Protein AF-A0A1Y4WFD2-F1 (afdb_monomer_lite)

Sequence (317 aa):
MSTIPEIQGGLRKATEELTARILELTRELSEIQVQQQEAAGGAPDFARLSREGGRRPIQNHPIAVLRQADQISYLAALCALAQAAPEASEAWLLLQRVASGLHLPSLEQPLAAALRMGEEEMDALAAMLAREGRTSDFLLDAMLVRLCCGETCSRTVALLEKLVLLINPSDQEARFLARLTAILAQQEGGGLLELWKEQGLKTCPGICYLQKTSGVLYTDNPQAAQAHGFRRVILHDCTLKPDENDELVLDQCILLDCKIECARYCKIRFLSSALQGCVLEFQKPADSVYSYGLDDFCTFEDTPRKGLKYKEIKRKG

Foldseek 3Di:
DDDPVRVVVVVVVVVVVVVVVVVVVLVVVVVVVVVVCVVVVFDDPFVVLLVLLLVQALAPQVCLPPDPVLVLLLLLLLLLLLVLQRVLNQLSSLSSSPCVNSVHRTCSSSPSVNVVDDPVSLLVNLVVCVVSVNLLLSLLSLLLSLVSSDDPRVSSVVSSVVSCVSNVDDPVSVVLSNQLSVCLVVLQLLSLLVSCVVVVVPDDHPPSSRDPVSLAAEDCDPVVCVVSVLANYEHEPHEAEADVPDEAEHHSYEYYLYEYEYADAYAYEYHVYYAANYEYEYEDDPPDPDDDDPVRHYDYHNYDPPHYHYDYDYDPD

Radius of gyration: 25.86 Å; chains: 1; bounding box: 49×51×86 Å

pLDDT: mean 85.16, std 11.3, range [42.25, 97.69]

Secondary structure (DSSP, 8-state):
---HHHHHHHHHHHHHHHHHHHHHHHHHHHHHHHHHHHTTT----HHHHHHHHTTS--TT-GGGGS-HHHHHHHHHHHHHHHHTSTT-HHHHHHHHHHHHHTT-S-SHHHHHHHTT--HHHHHHHHHHHHHHT-HHHHHHHHHHHHHHT-TT-HHHHHHHHHHHHHH---HHHHHHHHHHHHHHHHT-HHHHHHHHHHTTTS--TTGGG--GGGS-EEES-HHHHHHTTTBSEEEES-EE-PPTT-EEEEES-EEES-EEEESS--EEEEES-EEESEEEEEEPPTT--S---GGGTEEEES---TTEEEEEEPPP-

Structure (mmCIF, N/CA/C/O backbone):
data_AF-A0A1Y4WFD2-F1
#
_entry.id   AF-A0A1Y4WFD2-F1
#
loop_
_atom_site.group_PDB
_atom_site.id
_atom_site.type_symbol
_atom_site.label_atom_id
_atom_site.label_alt_id
_atom_site.label_comp_id
_atom_site.label_asym_id
_atom_site.label_entity_id
_atom_site.label_seq_id
_atom_site.pdbx_PDB_ins_code
_atom_site.Cartn_x
_atom_site.Cartn_y
_atom_site.Cartn_z
_atom_site.occupancy
_atom_site.B_iso_or_equiv
_atom_site.auth_seq_id
_atom_site.auth_comp_id
_atom_site.auth_asym_id
_atom_site.auth_atom_id
_atom_site.pdbx_PDB_model_num
ATOM 1 N N . MET A 1 1 ? 33.065 35.509 39.114 1.00 49.81 1 MET A N 1
ATOM 2 C CA . MET A 1 1 ? 31.850 35.565 38.276 1.00 49.81 1 MET A CA 1
ATOM 3 C C . MET A 1 1 ? 32.164 34.816 36.998 1.00 49.81 1 MET A C 1
ATOM 5 O O . MET A 1 1 ? 33.118 35.208 36.341 1.00 49.81 1 MET A O 1
ATOM 9 N N . SER A 1 2 ? 31.455 33.726 36.705 1.00 60.34 2 SER A N 1
ATOM 10 C CA . SER A 1 2 ? 31.652 32.962 35.464 1.00 60.34 2 SER A CA 1
ATOM 11 C C . SER A 1 2 ? 31.223 33.792 34.254 1.00 60.34 2 SER A C 1
ATOM 13 O O . SER A 1 2 ? 30.226 34.516 34.329 1.00 60.34 2 SER A O 1
ATOM 15 N N . THR A 1 3 ? 31.975 33.723 33.159 1.00 79.12 3 THR A N 1
ATOM 16 C CA . THR A 1 3 ? 31.674 34.482 31.937 1.00 79.12 3 THR A CA 1
ATOM 17 C C . THR A 1 3 ? 30.548 33.811 31.136 1.00 79.12 3 THR A C 1
ATOM 19 O O . THR A 1 3 ? 30.341 32.603 31.217 1.00 79.12 3 THR A O 1
ATOM 22 N N . ILE A 1 4 ? 29.779 34.579 30.353 1.00 74.50 4 ILE A N 1
ATOM 23 C CA . ILE A 1 4 ? 28.671 34.046 29.528 1.00 74.50 4 ILE A CA 1
ATOM 24 C C . ILE A 1 4 ? 29.105 32.851 28.640 1.00 74.50 4 ILE A C 1
ATOM 26 O O . ILE A 1 4 ? 28.361 31.870 28.583 1.00 74.50 4 ILE A O 1
ATOM 30 N N . PRO A 1 5 ? 30.299 32.853 28.008 1.00 78.06 5 PRO A N 1
ATOM 31 C CA . PRO A 1 5 ? 30.796 31.699 27.254 1.00 78.06 5 PRO A CA 1
ATOM 32 C C . PRO A 1 5 ? 31.067 30.456 28.118 1.00 78.06 5 PRO A C 1
ATOM 34 O O . PRO A 1 5 ? 30.813 29.340 27.672 1.00 78.06 5 PRO A O 1
ATOM 37 N N . GLU A 1 6 ? 31.534 30.626 29.359 1.00 75.19 6 GLU A N 1
ATOM 38 C CA . GLU A 1 6 ? 31.744 29.517 30.306 1.00 75.19 6 GLU A CA 1
ATOM 39 C C . GLU A 1 6 ? 30.415 28.882 30.725 1.00 75.19 6 GLU A C 1
ATOM 41 O O . GLU A 1 6 ? 30.313 27.659 30.810 1.00 75.19 6 GLU A O 1
ATOM 46 N N . ILE A 1 7 ? 29.377 29.701 30.921 1.00 77.12 7 ILE A N 1
ATOM 47 C CA . ILE A 1 7 ? 28.022 29.225 31.230 1.00 77.12 7 ILE A CA 1
ATOM 48 C C . ILE A 1 7 ? 27.448 28.449 30.036 1.00 77.12 7 ILE A C 1
ATOM 50 O O . ILE A 1 7 ? 26.898 27.367 30.219 1.00 77.12 7 ILE A O 1
ATOM 54 N N . GLN A 1 8 ? 27.614 28.950 28.807 1.00 73.19 8 GLN A N 1
ATOM 55 C CA . GLN A 1 8 ? 27.151 28.266 27.591 1.00 73.19 8 GLN A CA 1
ATOM 56 C C . GLN A 1 8 ? 27.894 26.949 27.330 1.00 73.19 8 GLN A C 1
ATOM 58 O O . GLN A 1 8 ? 27.271 25.960 26.941 1.00 73.19 8 GLN A O 1
ATOM 63 N N . GLY A 1 9 ? 29.211 26.917 27.558 1.00 82.06 9 GLY A N 1
ATOM 64 C CA . GLY A 1 9 ? 30.013 25.697 27.463 1.00 82.06 9 GLY A CA 1
ATOM 65 C C . GLY A 1 9 ? 29.616 24.662 28.517 1.00 82.06 9 GLY A C 1
ATOM 66 O O . GLY A 1 9 ? 29.441 23.489 28.189 1.00 82.06 9 GLY A O 1
ATOM 67 N N . GLY A 1 10 ? 29.392 25.108 29.757 1.00 80.00 10 GLY A N 1
ATOM 68 C CA . GLY A 1 10 ? 28.884 24.264 30.838 1.00 80.00 10 GLY A CA 1
ATOM 69 C C . GLY A 1 10 ? 27.499 23.693 30.533 1.00 80.00 10 GLY A C 1
ATOM 70 O O . GLY A 1 10 ? 27.272 22.505 30.746 1.00 80.00 10 GLY A O 1
ATOM 71 N N . LEU A 1 11 ? 26.604 24.504 29.958 1.00 77.00 11 LEU A N 1
ATOM 72 C CA . LEU A 1 11 ? 25.267 24.060 29.569 1.00 77.00 11 LEU A CA 1
ATOM 73 C C . LEU A 1 11 ? 25.326 22.979 28.484 1.00 77.00 11 LEU A C 1
ATOM 75 O O . LEU A 1 11 ? 24.683 21.948 28.635 1.00 77.00 11 LEU A O 1
ATOM 79 N N . ARG A 1 12 ? 26.133 23.180 27.427 1.00 79.81 12 ARG A N 1
ATOM 80 C CA . ARG A 1 12 ? 26.293 22.205 26.331 1.00 79.81 12 ARG A CA 1
ATOM 81 C C . ARG A 1 12 ? 26.786 20.860 26.839 1.00 79.81 12 ARG A C 1
ATOM 83 O O . ARG A 1 12 ? 26.170 19.841 26.537 1.00 79.81 12 ARG A O 1
ATOM 90 N N . LYS A 1 13 ? 27.828 20.884 27.668 1.00 83.56 13 LYS A N 1
ATOM 91 C CA . LYS A 1 13 ? 28.403 19.681 28.266 1.00 83.56 13 LYS A CA 1
ATOM 92 C C . LYS A 1 13 ? 27.395 18.952 29.161 1.00 83.56 13 LYS A C 1
ATOM 94 O O . LYS A 1 13 ? 27.260 17.740 29.057 1.00 83.56 13 LYS A O 1
ATOM 99 N N . ALA A 1 14 ? 26.616 19.693 29.952 1.00 78.81 14 ALA A N 1
ATOM 100 C CA . ALA A 1 14 ? 25.537 19.117 30.751 1.00 78.81 14 ALA A CA 1
ATOM 101 C C . ALA A 1 14 ? 24.436 18.484 29.879 1.00 78.81 14 ALA A C 1
ATOM 103 O O . ALA A 1 14 ? 23.952 17.405 30.205 1.00 78.81 14 ALA A O 1
ATOM 104 N N . THR A 1 15 ? 24.059 19.095 28.747 1.00 76.25 15 THR A N 1
ATOM 105 C CA . THR A 1 15 ? 23.125 18.469 27.789 1.00 76.25 15 THR A CA 1
ATOM 106 C C . THR A 1 15 ? 23.691 17.204 27.156 1.00 76.25 15 THR A C 1
ATOM 108 O O . THR A 1 15 ? 22.951 16.237 27.009 1.00 76.25 15 THR A O 1
ATOM 111 N N . GLU A 1 16 ? 24.971 17.176 26.786 1.00 80.75 16 GLU A N 1
ATOM 112 C CA . GLU A 1 16 ? 25.615 15.985 26.214 1.00 80.75 16 GLU A CA 1
ATOM 113 C C . GLU A 1 16 ? 25.671 14.840 27.233 1.00 80.75 16 GLU A C 1
ATOM 115 O O . GLU A 1 16 ? 25.299 13.712 26.910 1.00 80.75 16 GLU A O 1
ATOM 120 N N . GLU A 1 17 ? 26.035 15.140 28.482 1.00 83.94 17 GLU A N 1
ATOM 121 C CA . GLU A 1 17 ? 26.050 14.180 29.591 1.00 83.94 17 GLU A CA 1
ATOM 122 C C . GLU A 1 17 ? 24.641 13.661 29.912 1.00 83.94 17 GLU A C 1
ATOM 124 O O . GLU A 1 17 ? 24.449 12.455 30.062 1.00 83.94 17 GLU A O 1
ATOM 129 N N . LEU A 1 18 ? 23.631 14.538 29.940 1.00 77.19 18 LEU A N 1
ATOM 130 C CA . LEU A 1 18 ? 22.234 14.134 30.114 1.00 77.19 18 LEU A CA 1
ATOM 131 C C . LEU A 1 18 ? 21.734 13.289 28.942 1.00 77.19 18 LEU A C 1
ATOM 133 O O . LEU A 1 18 ? 21.037 12.307 29.165 1.00 77.19 18 LEU A O 1
ATOM 137 N N . THR A 1 19 ? 22.106 13.620 27.706 1.00 77.38 19 THR A N 1
ATOM 138 C CA . THR A 1 19 ? 21.699 12.852 26.517 1.00 77.38 19 THR A CA 1
ATOM 139 C C . THR A 1 19 ? 22.335 11.464 26.526 1.00 77.38 19 THR A C 1
ATOM 141 O O . THR A 1 19 ? 21.646 10.472 26.296 1.00 77.38 19 THR A O 1
ATOM 144 N N . ALA A 1 20 ? 23.624 11.373 26.863 1.00 80.69 20 ALA A N 1
ATOM 145 C CA . ALA A 1 20 ? 24.316 10.101 27.040 1.00 80.69 20 ALA A CA 1
ATOM 146 C C . ALA A 1 20 ? 23.681 9.275 28.167 1.00 80.69 20 ALA A C 1
ATOM 148 O O . ALA A 1 20 ? 23.426 8.086 27.987 1.00 80.69 20 ALA A O 1
ATOM 149 N N . ARG A 1 21 ? 23.339 9.915 29.293 1.00 79.31 21 ARG A N 1
ATOM 150 C CA . ARG A 1 21 ? 22.696 9.239 30.422 1.00 79.31 21 ARG A CA 1
ATOM 151 C C . ARG A 1 21 ? 21.270 8.797 30.112 1.00 79.31 21 ARG A C 1
ATOM 153 O O . ARG A 1 21 ? 20.869 7.728 30.549 1.00 79.31 21 ARG A O 1
ATOM 160 N N . ILE A 1 22 ? 20.514 9.571 29.337 1.00 75.69 22 ILE A N 1
ATOM 161 C CA . ILE A 1 22 ? 19.188 9.179 28.849 1.00 75.69 22 ILE A CA 1
ATOM 162 C C . ILE A 1 22 ? 19.309 7.974 27.920 1.00 75.69 22 ILE A C 1
ATOM 164 O O . ILE A 1 22 ? 18.534 7.039 28.072 1.00 75.69 22 ILE A O 1
ATOM 168 N N . LEU A 1 23 ? 20.274 7.951 26.996 1.00 72.88 23 LEU A N 1
ATOM 169 C CA . LEU A 1 23 ? 20.504 6.797 26.118 1.00 72.88 23 LEU A CA 1
ATOM 170 C C . LEU A 1 23 ? 20.892 5.548 26.915 1.00 72.88 23 LEU A C 1
ATOM 172 O O . LEU A 1 23 ? 20.374 4.469 26.649 1.00 72.88 23 LEU A O 1
ATOM 176 N N . GLU A 1 24 ? 21.753 5.703 27.918 1.00 81.19 24 GLU A N 1
ATOM 177 C CA . GLU A 1 24 ? 22.168 4.623 28.812 1.00 81.19 24 GLU A CA 1
ATOM 178 C C . GLU A 1 24 ? 20.997 4.100 29.654 1.00 81.19 24 GLU A C 1
ATOM 180 O O . GLU A 1 24 ? 20.737 2.905 29.644 1.00 81.19 24 GLU A O 1
ATOM 185 N N . LEU A 1 25 ? 20.216 4.982 30.284 1.00 69.38 25 LEU A N 1
ATOM 186 C CA . LEU A 1 25 ? 19.014 4.610 31.039 1.00 69.38 25 LEU A CA 1
ATOM 187 C C . LEU A 1 25 ? 17.920 4.030 30.142 1.00 69.38 25 LEU A C 1
ATOM 189 O O . LEU A 1 25 ? 17.176 3.158 30.571 1.00 69.38 25 LEU A O 1
ATOM 193 N N . THR A 1 26 ? 17.813 4.485 28.895 1.00 65.25 26 THR A N 1
ATOM 194 C CA . THR A 1 26 ? 16.892 3.904 27.908 1.00 65.25 26 THR A CA 1
ATOM 195 C C . THR A 1 26 ? 17.350 2.502 27.529 1.00 65.25 26 THR A C 1
ATOM 197 O O . THR A 1 26 ? 16.515 1.612 27.404 1.00 65.25 26 THR A O 1
ATOM 200 N N . ARG A 1 27 ? 18.663 2.277 27.399 1.00 72.88 27 ARG A N 1
ATOM 201 C CA . ARG A 1 27 ? 19.248 0.951 27.179 1.00 72.88 27 ARG A CA 1
ATOM 202 C C . ARG A 1 27 ? 19.011 0.044 28.382 1.00 72.88 27 ARG A C 1
ATOM 204 O O . ARG A 1 27 ? 18.543 -1.065 28.189 1.00 72.88 27 ARG A O 1
ATOM 211 N N . GLU A 1 28 ? 19.235 0.530 29.600 1.00 75.75 28 GLU A N 1
ATOM 212 C CA . GLU A 1 28 ? 18.968 -0.203 30.844 1.00 75.75 28 GLU A CA 1
ATOM 213 C C . GLU A 1 28 ? 17.472 -0.503 31.021 1.00 75.75 28 GLU A C 1
ATOM 215 O O . GLU A 1 28 ? 17.110 -1.616 31.377 1.00 75.75 28 GLU A O 1
ATOM 220 N N . LEU A 1 29 ? 16.577 0.444 30.723 1.00 64.44 29 LEU A N 1
ATOM 221 C CA . LEU A 1 29 ? 15.129 0.216 30.744 1.00 64.44 29 LEU A CA 1
ATOM 222 C C . LEU A 1 29 ? 14.692 -0.759 29.657 1.00 64.44 29 LEU A C 1
ATOM 224 O O . LEU A 1 29 ? 13.824 -1.582 29.919 1.00 64.44 29 LEU A O 1
ATOM 228 N N . SER A 1 30 ? 15.301 -0.698 28.472 1.00 61.66 30 SER A N 1
ATOM 229 C CA . SER A 1 30 ? 15.066 -1.674 27.406 1.00 61.66 30 SER A CA 1
ATOM 230 C C . SER A 1 30 ? 15.570 -3.051 27.828 1.00 61.66 30 SER A C 1
ATOM 232 O O . SER A 1 30 ? 14.867 -4.026 27.632 1.00 61.66 30 SER A O 1
ATOM 234 N N . GLU A 1 31 ? 16.731 -3.147 28.478 1.00 62.91 31 GLU A N 1
ATOM 235 C CA . GLU A 1 31 ? 17.265 -4.392 29.040 1.00 62.91 31 GLU A CA 1
ATOM 236 C C . GLU A 1 31 ? 16.379 -4.927 30.173 1.00 62.91 31 GLU A C 1
ATOM 238 O O . GLU A 1 31 ? 16.129 -6.124 30.225 1.00 62.91 31 GLU A O 1
ATOM 243 N N . ILE A 1 32 ? 15.838 -4.069 31.043 1.00 66.44 32 ILE A N 1
ATOM 244 C CA . ILE A 1 32 ? 14.905 -4.456 32.112 1.00 66.44 32 ILE A CA 1
ATOM 245 C C . ILE A 1 32 ? 13.548 -4.864 31.531 1.00 66.44 32 ILE A C 1
ATOM 247 O O . ILE A 1 32 ? 12.952 -5.824 32.010 1.00 66.44 32 ILE A O 1
ATOM 251 N N . GLN A 1 33 ? 13.053 -4.180 30.500 1.00 54.81 33 GLN A N 1
ATOM 252 C CA . GLN A 1 33 ? 11.833 -4.565 29.788 1.00 54.81 33 GLN A CA 1
ATOM 253 C C . GLN A 1 33 ? 12.027 -5.881 29.046 1.00 54.81 33 GLN A C 1
ATOM 255 O O . GLN A 1 33 ? 11.167 -6.745 29.155 1.00 54.81 33 GLN A O 1
ATOM 260 N N . VAL A 1 34 ? 13.175 -6.074 28.393 1.00 53.59 34 VAL A N 1
ATOM 261 C CA . VAL A 1 34 ? 13.580 -7.341 27.779 1.00 53.59 34 VAL A CA 1
ATOM 262 C C . VAL A 1 34 ? 13.683 -8.425 28.842 1.00 53.59 34 VAL A C 1
ATOM 264 O O . VAL A 1 34 ? 13.104 -9.473 28.641 1.00 53.59 34 VAL A O 1
ATOM 267 N N . GLN A 1 35 ? 14.282 -8.183 30.009 1.00 52.56 35 GLN A N 1
ATOM 268 C CA . GLN A 1 35 ? 14.355 -9.164 31.102 1.00 52.56 35 GLN A CA 1
ATOM 269 C C . GLN A 1 35 ? 12.981 -9.476 31.717 1.00 52.56 35 GLN A C 1
ATOM 271 O O . GLN A 1 35 ? 12.686 -10.629 32.033 1.00 52.56 35 GLN A O 1
ATOM 276 N N . GLN A 1 36 ? 12.106 -8.477 31.865 1.00 50.28 36 GLN A N 1
ATOM 277 C CA . GLN A 1 36 ? 10.724 -8.666 32.321 1.00 50.28 36 GLN A CA 1
ATOM 278 C C . GLN A 1 36 ? 9.871 -9.390 31.270 1.00 50.28 36 GLN A C 1
ATOM 280 O O . GLN A 1 36 ? 9.004 -10.189 31.622 1.00 50.28 36 GLN A O 1
ATOM 285 N N . GLN A 1 37 ? 10.136 -9.159 29.986 1.00 48.06 37 GLN A N 1
ATOM 286 C CA . GLN A 1 37 ? 9.506 -9.850 28.867 1.00 48.06 37 GLN A CA 1
ATOM 287 C C . GLN A 1 37 ? 10.111 -11.235 28.617 1.00 48.06 37 GLN A C 1
ATOM 289 O O . GLN A 1 37 ? 9.380 -12.110 28.191 1.00 48.06 37 GLN A O 1
ATOM 294 N N . GLU A 1 38 ? 11.386 -11.486 28.902 1.00 42.25 38 GLU A N 1
ATOM 295 C CA . GLU A 1 38 ? 12.043 -12.798 28.838 1.00 42.25 38 GLU A CA 1
ATOM 296 C C . GLU A 1 38 ? 11.555 -13.693 29.981 1.00 42.25 38 GLU A C 1
ATOM 298 O O . GLU A 1 38 ? 11.281 -14.871 29.764 1.00 42.25 38 GLU A O 1
ATOM 303 N N . ALA A 1 39 ? 11.316 -13.118 31.165 1.00 44.31 39 ALA A N 1
ATOM 304 C CA . ALA A 1 39 ? 10.615 -13.788 32.261 1.00 44.31 39 ALA A CA 1
ATOM 305 C C . ALA A 1 39 ? 9.137 -14.110 31.933 1.00 44.31 39 ALA A C 1
ATOM 307 O O . ALA A 1 39 ? 8.543 -14.969 32.586 1.00 44.31 39 ALA A O 1
ATOM 308 N N . ALA A 1 40 ? 8.556 -13.459 30.915 1.00 46.56 40 ALA A N 1
ATOM 309 C CA . ALA A 1 40 ? 7.179 -13.641 30.440 1.00 46.56 40 ALA A CA 1
ATOM 310 C C . ALA A 1 40 ? 7.067 -14.164 28.982 1.00 46.56 40 ALA A C 1
ATOM 312 O O . ALA A 1 40 ? 5.963 -14.235 28.445 1.00 46.56 40 ALA A O 1
ATOM 313 N N . GLY A 1 41 ? 8.181 -14.544 28.342 1.00 44.00 41 GLY A N 1
ATOM 314 C CA . GLY A 1 41 ? 8.247 -15.095 26.980 1.00 44.00 41 GLY A CA 1
ATOM 315 C C . GLY A 1 41 ? 7.864 -14.185 25.792 1.00 44.00 41 GLY A C 1
ATOM 316 O O . GLY A 1 41 ? 7.371 -14.723 24.804 1.00 44.00 41 GLY A O 1
ATOM 317 N N . GLY A 1 42 ? 8.055 -12.856 25.827 1.00 54.47 42 GLY A N 1
ATOM 318 C CA . GLY A 1 42 ? 7.423 -11.947 24.845 1.00 54.47 42 GLY A CA 1
ATOM 319 C C . GLY A 1 42 ? 8.150 -10.653 24.438 1.00 54.47 42 GLY A C 1
ATOM 320 O O . GLY A 1 42 ? 7.470 -9.663 24.168 1.00 54.47 42 GLY A O 1
ATOM 321 N N . ALA A 1 43 ? 9.487 -10.595 24.396 1.00 59.25 43 ALA A N 1
ATOM 322 C CA . ALA A 1 43 ? 10.190 -9.472 23.753 1.00 59.25 43 ALA A CA 1
ATOM 323 C C . ALA A 1 43 ? 10.497 -9.811 22.284 1.00 59.25 43 ALA A C 1
ATOM 325 O O . ALA A 1 43 ? 10.981 -10.914 22.012 1.00 59.25 43 ALA A O 1
ATOM 326 N N . PRO A 1 44 ? 10.253 -8.897 21.328 1.00 65.81 44 PRO A N 1
ATOM 327 C CA . PRO A 1 44 ? 10.686 -9.099 19.952 1.00 65.81 44 PRO A CA 1
ATOM 328 C C . PRO A 1 44 ? 12.222 -9.133 19.871 1.00 65.81 44 PRO A C 1
ATOM 330 O O . PRO A 1 44 ? 12.901 -8.182 20.249 1.00 65.81 44 PRO A O 1
ATOM 333 N N . ASP A 1 45 ? 12.781 -10.224 19.342 1.00 82.44 45 ASP A N 1
ATOM 334 C CA . ASP A 1 45 ? 14.214 -10.325 19.033 1.00 82.44 45 ASP A CA 1
ATOM 335 C C . ASP A 1 45 ? 14.544 -9.405 17.845 1.00 82.44 45 ASP A C 1
ATOM 337 O O . ASP A 1 45 ? 14.391 -9.780 16.677 1.00 82.44 45 ASP A O 1
ATOM 341 N N . PHE A 1 46 ? 14.988 -8.180 18.138 1.00 81.19 46 PHE A N 1
ATOM 342 C CA . PHE A 1 46 ? 15.309 -7.178 17.120 1.00 81.19 46 PHE A CA 1
ATOM 343 C C . PHE A 1 46 ? 16.441 -7.606 16.191 1.00 81.19 46 PHE A C 1
ATOM 345 O O . PHE A 1 46 ? 16.408 -7.278 15.008 1.00 81.19 46 PHE A O 1
ATOM 352 N N . ALA A 1 47 ? 17.415 -8.382 16.669 1.00 83.19 47 ALA A N 1
ATOM 353 C CA . ALA A 1 47 ? 18.499 -8.859 15.818 1.00 83.19 47 ALA A CA 1
ATOM 354 C C . ALA A 1 47 ? 17.975 -9.853 14.770 1.00 83.19 47 ALA A C 1
ATOM 356 O O . ALA A 1 47 ? 18.362 -9.801 13.593 1.00 83.19 47 ALA A O 1
ATOM 357 N N . ARG A 1 48 ? 17.065 -10.745 15.176 1.00 88.12 48 ARG A N 1
ATOM 358 C CA . ARG A 1 48 ? 16.357 -11.640 14.258 1.00 88.12 48 ARG A CA 1
ATOM 359 C C . ARG A 1 48 ? 15.443 -10.862 13.317 1.00 88.12 48 ARG A C 1
ATOM 361 O O . ARG A 1 48 ? 15.513 -11.092 12.109 1.00 88.12 48 ARG A O 1
ATOM 368 N N . LEU A 1 49 ? 14.645 -9.928 13.832 1.00 88.19 49 LEU A N 1
ATOM 369 C CA . LEU A 1 49 ? 13.747 -9.105 13.024 1.00 88.19 49 LEU A CA 1
ATOM 370 C C . LEU A 1 49 ? 14.521 -8.308 11.977 1.00 88.19 49 LEU A C 1
ATOM 372 O O . LEU A 1 49 ? 14.190 -8.404 10.800 1.00 88.19 49 LEU A O 1
ATOM 376 N N . SER A 1 50 ? 15.575 -7.575 12.346 1.00 86.94 50 SER A N 1
ATOM 377 C CA . SER A 1 50 ? 16.392 -6.810 11.393 1.00 86.94 50 SER A CA 1
ATOM 378 C C . SER A 1 50 ? 16.967 -7.710 10.297 1.00 86.94 50 SER A C 1
ATOM 380 O O . SER A 1 50 ? 16.983 -7.332 9.125 1.00 86.94 50 SER A O 1
ATOM 382 N N . ARG A 1 51 ? 17.376 -8.940 10.634 1.00 89.19 51 ARG A N 1
ATOM 383 C CA . ARG A 1 51 ? 17.868 -9.917 9.651 1.00 89.19 51 ARG A CA 1
ATOM 384 C C . ARG A 1 51 ? 16.766 -10.419 8.717 1.00 89.19 51 ARG A C 1
ATOM 386 O O . ARG A 1 51 ? 17.005 -10.558 7.520 1.00 89.19 51 ARG A O 1
ATOM 393 N N . GLU A 1 52 ? 15.592 -10.752 9.243 1.00 90.25 52 GLU A N 1
ATOM 394 C CA . GLU A 1 52 ? 14.480 -11.311 8.463 1.00 90.25 52 GLU A CA 1
ATOM 395 C C . GLU A 1 52 ? 13.746 -10.236 7.652 1.00 90.25 52 GLU A C 1
ATOM 397 O O . GLU A 1 52 ? 13.510 -10.416 6.455 1.00 90.25 52 GLU A O 1
ATOM 402 N N . GLY A 1 53 ? 13.437 -9.102 8.276 1.00 86.88 53 GLY A N 1
ATOM 403 C CA . GLY A 1 53 ? 12.811 -7.945 7.646 1.00 86.88 53 GLY A CA 1
ATOM 404 C C . GLY A 1 53 ? 13.726 -7.273 6.625 1.00 86.88 53 GLY A C 1
ATOM 405 O O . GLY A 1 53 ? 13.286 -6.971 5.516 1.00 86.88 53 GLY A O 1
ATOM 406 N N . GLY A 1 54 ? 15.026 -7.172 6.919 1.00 88.81 54 GLY A N 1
ATOM 407 C CA . GLY A 1 54 ? 16.022 -6.619 5.999 1.00 88.81 54 GLY A CA 1
ATOM 408 C C . GLY A 1 54 ? 16.238 -7.441 4.722 1.00 88.81 54 GLY A C 1
ATOM 409 O O . GLY A 1 54 ? 16.711 -6.905 3.724 1.00 88.81 54 GLY A O 1
ATOM 410 N N . ARG A 1 55 ? 15.856 -8.729 4.694 1.00 91.12 55 ARG A N 1
ATOM 411 C CA . ARG A 1 55 ? 15.910 -9.555 3.467 1.00 91.12 55 ARG A CA 1
ATOM 412 C C . ARG A 1 55 ? 14.825 -9.199 2.457 1.00 91.12 55 ARG A C 1
ATOM 414 O O . ARG A 1 55 ? 14.981 -9.500 1.275 1.00 91.12 55 ARG A O 1
ATOM 421 N N . ARG A 1 56 ? 13.700 -8.651 2.920 1.00 89.62 56 ARG A N 1
ATOM 422 C CA . ARG A 1 56 ? 12.531 -8.318 2.091 1.00 89.62 56 ARG A CA 1
ATOM 423 C C . ARG A 1 56 ? 11.946 -6.970 2.524 1.00 89.62 56 ARG A C 1
ATOM 425 O O . ARG A 1 56 ? 10.816 -6.939 3.009 1.00 89.62 56 ARG A O 1
ATOM 432 N N . PRO A 1 57 ? 12.716 -5.878 2.387 1.00 92.69 57 PRO A N 1
ATOM 433 C CA . PRO A 1 57 ? 12.247 -4.548 2.749 1.00 92.69 57 PRO A CA 1
ATOM 434 C C . PRO A 1 57 ? 11.059 -4.135 1.874 1.00 92.69 57 PRO A C 1
ATOM 436 O O . PRO A 1 57 ? 11.014 -4.462 0.685 1.00 92.69 57 PRO A O 1
ATOM 439 N N . ILE A 1 58 ? 10.122 -3.388 2.456 1.00 94.12 58 ILE A N 1
ATOM 440 C CA . ILE A 1 58 ? 9.005 -2.780 1.726 1.00 94.12 58 ILE A CA 1
ATOM 441 C C . ILE A 1 58 ? 9.498 -1.465 1.131 1.00 94.12 58 ILE A C 1
ATOM 443 O O . ILE A 1 58 ? 9.615 -0.450 1.810 1.00 94.12 58 ILE A O 1
ATOM 447 N N . GLN A 1 59 ? 9.854 -1.522 -0.147 1.00 91.19 59 GLN A N 1
ATOM 448 C CA . GLN A 1 59 ? 10.397 -0.388 -0.888 1.00 91.19 59 GLN A CA 1
ATOM 449 C C . GLN A 1 59 ? 9.294 0.605 -1.271 1.00 91.19 59 GLN A C 1
ATOM 451 O O . GLN A 1 59 ? 8.125 0.235 -1.383 1.00 91.19 59 GLN A O 1
ATOM 456 N N . ASN A 1 60 ? 9.685 1.856 -1.528 1.00 89.69 60 ASN A N 1
ATOM 457 C CA . ASN A 1 60 ? 8.796 2.916 -2.023 1.00 89.69 60 ASN A CA 1
ATOM 458 C C . ASN A 1 60 ? 7.577 3.173 -1.120 1.00 89.69 60 ASN A C 1
ATOM 460 O O . ASN A 1 60 ? 6.497 3.514 -1.600 1.00 89.69 60 ASN A O 1
ATOM 464 N N . HIS A 1 61 ? 7.739 2.992 0.192 1.00 93.88 61 HIS A N 1
ATOM 465 C CA . HIS A 1 61 ? 6.678 3.293 1.141 1.00 93.88 61 HIS A CA 1
ATOM 466 C C . HIS A 1 61 ? 6.307 4.790 1.069 1.00 93.88 61 HIS A C 1
ATOM 468 O O . HIS A 1 61 ? 7.221 5.621 1.058 1.00 93.88 61 HIS A O 1
ATOM 474 N N . PRO A 1 62 ? 5.012 5.172 1.079 1.00 91.38 62 PRO A N 1
ATOM 475 C CA . PRO A 1 62 ? 4.586 6.569 0.926 1.00 91.38 62 PRO A CA 1
ATOM 476 C C . PRO A 1 62 ? 5.230 7.554 1.910 1.00 91.38 62 PRO A C 1
ATOM 478 O O . PRO A 1 62 ? 5.422 8.724 1.586 1.00 91.38 62 PRO A O 1
ATOM 481 N N . ILE A 1 63 ? 5.609 7.081 3.098 1.00 94.69 63 ILE A N 1
ATOM 482 C CA . ILE A 1 63 ? 6.228 7.908 4.144 1.00 94.69 63 ILE A CA 1
ATOM 483 C C . ILE A 1 63 ? 7.737 8.126 3.969 1.00 94.69 63 ILE A C 1
ATOM 485 O O . ILE A 1 63 ? 8.324 8.899 4.722 1.00 94.69 63 ILE A O 1
ATOM 489 N N . ALA A 1 64 ? 8.378 7.493 2.980 1.00 94.38 64 ALA A N 1
ATOM 490 C CA . ALA A 1 64 ? 9.809 7.669 2.709 1.00 94.38 64 ALA A CA 1
ATOM 491 C C . ALA A 1 64 ? 10.178 9.125 2.376 1.00 94.38 64 ALA A C 1
ATOM 493 O O . ALA A 1 64 ? 11.314 9.539 2.582 1.00 94.38 64 ALA A O 1
ATOM 494 N N . VAL A 1 65 ? 9.207 9.914 1.902 1.00 92.44 65 VAL A N 1
ATOM 495 C CA . VAL A 1 65 ? 9.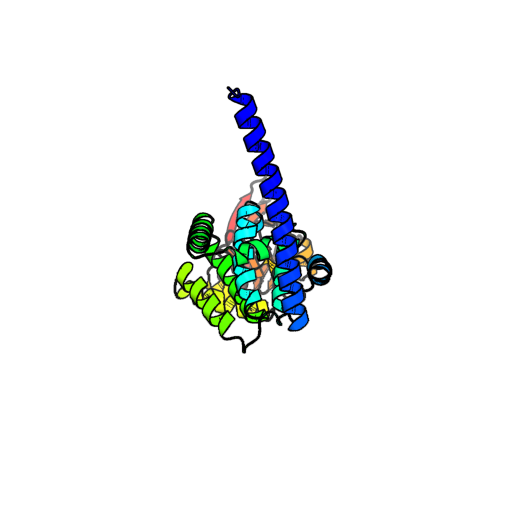375 11.347 1.611 1.00 92.44 65 VAL A CA 1
ATOM 496 C C . VAL A 1 65 ? 9.400 12.225 2.867 1.00 92.44 65 VAL A C 1
ATOM 498 O O . VAL A 1 65 ? 9.803 13.384 2.792 1.00 92.44 65 VAL A O 1
ATOM 501 N N . LEU A 1 66 ? 8.948 11.703 4.011 1.00 94.06 66 LEU A N 1
ATOM 502 C CA . LEU A 1 66 ? 8.907 12.443 5.269 1.00 94.06 66 LEU A CA 1
ATOM 503 C C . LEU A 1 66 ? 10.299 12.544 5.894 1.00 94.06 66 LEU A C 1
ATOM 505 O O . LEU A 1 66 ? 11.199 11.757 5.602 1.00 94.06 66 LEU A O 1
ATOM 509 N N . ARG A 1 67 ? 10.473 13.494 6.816 1.00 95.19 67 ARG A N 1
ATOM 510 C CA . ARG A 1 67 ? 11.708 13.592 7.604 1.00 95.19 67 ARG A CA 1
ATOM 511 C C . ARG A 1 67 ? 11.809 12.399 8.548 1.00 95.19 67 ARG A C 1
ATOM 513 O O . ARG A 1 67 ? 10.801 11.917 9.053 1.00 95.19 67 ARG A O 1
ATOM 520 N N . GLN A 1 68 ? 13.033 11.998 8.880 1.00 94.38 68 GLN A N 1
ATOM 521 C CA . GLN A 1 68 ? 13.280 10.849 9.755 1.00 94.38 68 GLN A CA 1
ATOM 522 C C . GLN A 1 68 ? 12.545 10.936 11.105 1.00 94.38 68 GLN A C 1
ATOM 524 O O . GLN A 1 68 ? 12.007 9.939 11.569 1.00 94.38 68 GLN A O 1
ATOM 529 N N . ALA A 1 69 ? 12.464 12.122 11.719 1.00 94.25 69 ALA A N 1
ATOM 530 C CA . ALA A 1 69 ? 11.711 12.308 12.962 1.00 94.25 69 ALA A CA 1
ATOM 531 C C . ALA A 1 69 ? 10.214 11.987 12.791 1.00 94.25 69 ALA A C 1
ATOM 533 O O . ALA A 1 69 ? 9.631 11.303 13.626 1.00 94.25 69 ALA A O 1
ATOM 534 N N . ASP A 1 70 ? 9.620 12.418 11.677 1.00 96.00 70 ASP A N 1
ATOM 535 C CA . ASP A 1 70 ? 8.210 12.178 11.361 1.00 96.00 70 ASP A CA 1
ATOM 536 C C . ASP A 1 70 ? 7.973 10.687 11.029 1.00 96.00 70 ASP A C 1
ATOM 538 O O . ASP A 1 70 ? 6.968 10.112 11.442 1.00 96.00 70 ASP A O 1
ATOM 542 N N . GLN A 1 71 ? 8.933 10.028 10.364 1.00 97.12 71 GLN A N 1
ATOM 543 C CA . GLN A 1 71 ? 8.917 8.575 10.125 1.00 97.12 71 GLN A CA 1
ATOM 544 C C . GLN A 1 71 ? 8.990 7.772 11.433 1.00 97.12 71 GLN A C 1
ATOM 546 O O . GLN A 1 71 ? 8.298 6.766 11.581 1.00 97.12 71 GLN A O 1
ATOM 551 N N . ILE A 1 72 ? 9.813 8.209 12.393 1.00 96.50 72 ILE A N 1
ATOM 552 C CA . ILE A 1 72 ? 9.909 7.574 13.713 1.00 96.50 72 ILE A CA 1
ATOM 553 C C . ILE A 1 72 ? 8.585 7.723 14.463 1.00 96.50 72 ILE A C 1
ATOM 555 O O . ILE A 1 72 ? 8.100 6.726 14.986 1.00 96.50 72 ILE A O 1
ATOM 559 N N . SER A 1 73 ? 7.969 8.911 14.472 1.00 95.94 73 SER A N 1
ATOM 560 C CA . SER A 1 73 ? 6.653 9.120 15.097 1.00 95.94 73 SER A CA 1
ATOM 561 C C . SER A 1 73 ? 5.557 8.272 14.446 1.00 95.94 73 SER A C 1
ATOM 563 O O . SER A 1 73 ? 4.732 7.687 15.142 1.00 95.94 73 SER A O 1
ATOM 565 N N . TYR A 1 74 ? 5.581 8.143 13.118 1.00 97.31 74 TYR A N 1
ATOM 566 C CA . TYR A 1 74 ? 4.674 7.264 12.380 1.00 97.31 74 TYR A CA 1
ATOM 567 C C . TYR A 1 74 ? 4.806 5.803 12.824 1.00 97.31 74 TYR A C 1
ATOM 569 O O . TYR A 1 74 ? 3.828 5.166 13.216 1.00 97.31 74 TYR A O 1
ATOM 577 N N . LEU A 1 75 ? 6.032 5.270 12.795 1.00 97.69 75 LEU A N 1
ATOM 578 C CA . LEU A 1 75 ? 6.298 3.889 13.191 1.00 97.69 75 LEU A CA 1
ATOM 579 C C . LEU A 1 75 ? 6.070 3.666 14.687 1.00 97.69 75 LEU A C 1
ATOM 581 O O . LEU A 1 75 ? 5.696 2.564 15.068 1.00 97.69 75 LEU A O 1
ATOM 585 N N . ALA A 1 76 ? 6.252 4.682 15.533 1.00 96.12 76 ALA A N 1
ATOM 586 C CA . ALA A 1 76 ? 6.006 4.593 16.968 1.00 96.12 76 ALA A CA 1
ATOM 587 C C . ALA A 1 76 ? 4.551 4.224 17.275 1.00 96.12 76 ALA A C 1
ATOM 589 O O . ALA A 1 76 ? 4.302 3.303 18.053 1.00 96.12 76 ALA A O 1
ATOM 590 N N . ALA A 1 77 ? 3.586 4.863 16.610 1.00 96.25 77 ALA A N 1
ATOM 591 C CA . ALA A 1 77 ? 2.178 4.527 16.802 1.00 96.25 77 ALA A CA 1
ATOM 592 C C . ALA A 1 77 ? 1.836 3.106 16.335 1.00 96.25 77 ALA A C 1
ATOM 594 O O . ALA A 1 77 ? 1.068 2.400 16.993 1.00 96.25 77 ALA A O 1
ATOM 595 N N . LEU A 1 78 ? 2.462 2.640 15.252 1.00 97.25 78 LEU A N 1
ATOM 596 C CA . LEU A 1 78 ? 2.293 1.263 14.792 1.00 97.25 78 LEU A CA 1
ATOM 597 C C . LEU A 1 78 ? 2.990 0.243 15.711 1.00 97.25 78 LEU A C 1
ATOM 599 O O . LEU A 1 78 ? 2.444 -0.830 15.966 1.00 97.25 78 LEU A O 1
ATOM 603 N N . CYS A 1 79 ? 4.154 0.582 16.269 1.00 94.69 79 CYS A N 1
ATOM 604 C CA . CYS A 1 79 ? 4.827 -0.215 17.294 1.00 94.69 79 CYS A CA 1
ATOM 605 C C . CYS A 1 79 ? 3.981 -0.311 18.568 1.00 94.69 79 CYS A C 1
ATOM 607 O O . CYS A 1 79 ? 3.888 -1.393 19.137 1.00 94.69 79 CYS A O 1
ATOM 609 N N . ALA A 1 80 ? 3.322 0.772 18.997 1.00 91.56 80 ALA A N 1
ATOM 610 C CA . ALA A 1 80 ? 2.398 0.740 20.134 1.00 91.56 80 ALA A CA 1
ATOM 611 C C . ALA A 1 80 ? 1.243 -0.249 19.897 1.00 91.56 80 ALA A C 1
ATOM 613 O O . ALA A 1 80 ? 0.856 -0.987 20.805 1.00 91.56 80 ALA A O 1
ATOM 614 N N . LEU A 1 81 ? 0.732 -0.310 18.662 1.00 92.62 81 LEU A N 1
ATOM 615 C CA . LEU A 1 81 ? -0.284 -1.281 18.265 1.00 92.62 81 LEU A CA 1
ATOM 616 C C . LEU A 1 81 ? 0.254 -2.721 18.308 1.00 92.62 81 LEU A C 1
ATOM 618 O O . LEU A 1 81 ? -0.379 -3.579 18.920 1.00 92.62 81 LEU A O 1
ATOM 622 N N . ALA A 1 82 ? 1.421 -2.992 17.717 1.00 92.00 82 ALA A N 1
ATOM 623 C CA . ALA A 1 82 ? 2.041 -4.322 17.747 1.00 92.00 82 ALA A CA 1
ATOM 624 C C . ALA A 1 82 ? 2.391 -4.777 19.178 1.00 92.00 82 ALA A C 1
ATOM 626 O O . ALA A 1 82 ? 2.182 -5.933 19.539 1.00 92.00 82 ALA A O 1
ATOM 627 N N . GLN A 1 83 ? 2.833 -3.856 20.036 1.00 89.31 83 GLN A N 1
ATOM 628 C CA . GLN A 1 83 ? 3.180 -4.122 21.434 1.00 89.31 83 GLN A CA 1
ATOM 629 C C . GLN A 1 83 ? 1.989 -4.572 22.289 1.00 89.31 83 GLN A C 1
ATOM 631 O O . GLN A 1 83 ? 2.181 -5.215 23.321 1.00 89.31 83 GLN A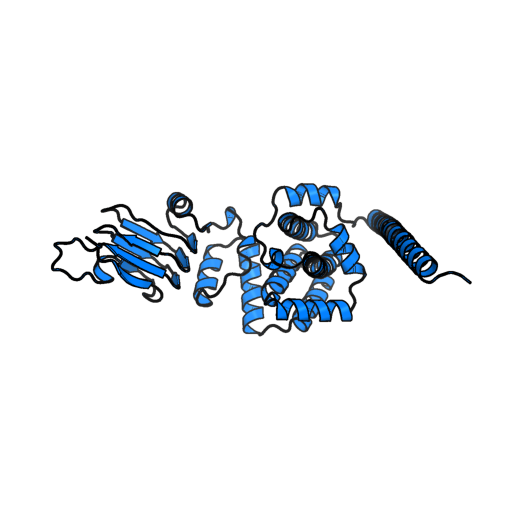 O 1
ATOM 636 N N . ALA A 1 84 ? 0.755 -4.282 21.870 1.00 87.06 84 ALA A N 1
ATOM 637 C CA . ALA A 1 84 ? -0.436 -4.793 22.542 1.00 87.06 84 ALA A CA 1
ATOM 638 C C . ALA A 1 84 ? -0.686 -6.298 22.305 1.00 87.06 84 ALA A C 1
ATOM 640 O O . ALA A 1 84 ? -1.510 -6.875 23.019 1.00 87.06 84 ALA A O 1
ATOM 641 N N . ALA A 1 85 ? 0.019 -6.915 21.350 1.00 85.19 85 ALA A N 1
ATOM 642 C CA . ALA A 1 85 ? 0.049 -8.354 21.070 1.00 85.19 85 ALA A CA 1
ATOM 643 C C . ALA A 1 85 ? 1.510 -8.815 20.847 1.00 85.19 85 ALA A C 1
ATOM 645 O O . ALA A 1 85 ? 1.904 -9.105 19.715 1.00 85.19 85 ALA A O 1
ATOM 646 N N . PRO A 1 86 ? 2.356 -8.831 21.893 1.00 75.56 86 PRO A N 1
ATOM 647 C CA . PRO A 1 86 ? 3.798 -9.058 21.754 1.00 75.56 86 PRO A CA 1
ATOM 648 C C . PRO A 1 86 ? 4.158 -10.414 21.126 1.00 75.56 86 PRO A C 1
ATOM 650 O O . PRO A 1 86 ? 5.176 -10.528 20.446 1.00 75.56 86 PRO A O 1
ATOM 653 N N . GLU A 1 87 ? 3.311 -11.426 21.302 1.00 78.44 87 GLU A N 1
ATOM 654 C CA . GLU A 1 87 ? 3.438 -12.754 20.702 1.00 78.44 87 GLU A CA 1
ATOM 655 C C . GLU A 1 87 ? 3.263 -12.773 19.170 1.00 78.44 87 GLU A C 1
ATOM 657 O O . GLU A 1 87 ? 3.614 -13.759 18.518 1.00 78.44 87 GLU A O 1
ATOM 662 N N . ALA A 1 88 ? 2.745 -11.697 18.571 1.00 83.50 88 ALA A N 1
ATOM 663 C CA . ALA A 1 88 ? 2.475 -11.611 17.142 1.00 83.50 88 ALA A CA 1
ATOM 664 C C . ALA A 1 88 ? 3.737 -11.305 16.320 1.00 83.50 88 ALA A C 1
ATOM 666 O O . ALA A 1 88 ? 3.966 -10.177 15.872 1.00 83.50 88 ALA A O 1
ATOM 667 N N . SER A 1 89 ? 4.553 -12.330 16.063 1.00 85.56 89 SER A N 1
ATOM 668 C CA . SER A 1 89 ? 5.804 -12.191 15.300 1.00 85.56 89 SER A CA 1
ATOM 669 C C . SER A 1 89 ? 5.619 -11.577 13.908 1.00 85.56 89 SER A C 1
ATOM 671 O O . SER A 1 89 ? 6.487 -10.840 13.442 1.00 85.56 89 SER A O 1
ATOM 673 N N . GLU A 1 90 ? 4.489 -11.843 13.247 1.00 90.75 90 GLU A N 1
ATOM 674 C CA . GLU A 1 90 ? 4.202 -11.320 11.905 1.00 90.75 90 GLU A CA 1
ATOM 675 C C . GLU A 1 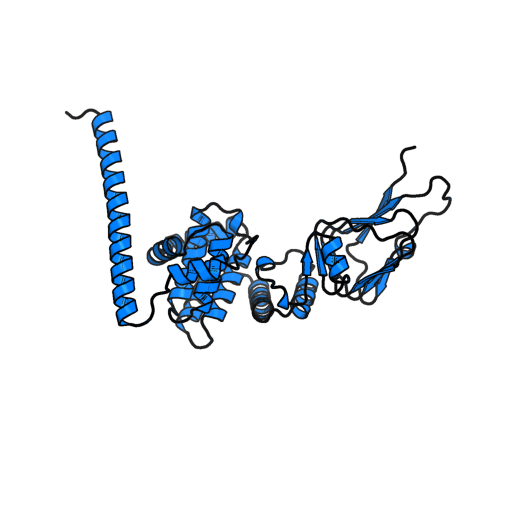90 ? 4.001 -9.801 11.893 1.00 90.75 90 GLU A C 1
ATOM 677 O O . GLU A 1 90 ? 4.428 -9.138 10.948 1.00 90.75 90 GLU A O 1
ATOM 682 N N . ALA A 1 91 ? 3.415 -9.228 12.951 1.00 93.50 91 ALA A N 1
ATOM 683 C CA . ALA A 1 91 ? 3.203 -7.784 13.049 1.00 93.50 91 ALA A CA 1
ATOM 684 C C . ALA A 1 91 ? 4.545 -7.050 13.155 1.00 93.50 91 ALA A C 1
ATOM 686 O O . ALA A 1 91 ? 4.815 -6.104 12.414 1.00 93.50 91 ALA A O 1
ATOM 687 N N . TRP A 1 92 ? 5.434 -7.549 14.013 1.00 93.81 92 TRP A N 1
ATOM 688 C CA . TRP A 1 92 ? 6.790 -7.022 14.154 1.00 93.81 92 TRP A CA 1
ATOM 689 C C . TRP A 1 92 ? 7.624 -7.195 12.886 1.00 93.81 92 TRP A C 1
ATOM 691 O O . TRP A 1 92 ? 8.364 -6.289 12.500 1.00 93.81 92 TRP A O 1
ATOM 701 N N . LEU A 1 93 ? 7.488 -8.334 12.205 1.00 94.56 93 LEU A N 1
ATOM 702 C CA . LEU A 1 93 ? 8.181 -8.579 10.947 1.00 94.56 93 LEU A CA 1
ATOM 703 C C . LEU A 1 93 ? 7.703 -7.627 9.844 1.00 94.56 93 LEU A C 1
ATOM 705 O O . LEU A 1 93 ? 8.535 -7.109 9.098 1.00 94.56 93 LEU A O 1
ATOM 709 N N . LEU A 1 94 ? 6.396 -7.362 9.753 1.00 95.75 94 LEU A N 1
ATOM 710 C CA . LEU A 1 94 ? 5.836 -6.371 8.834 1.00 95.75 94 LEU A CA 1
ATOM 711 C C . LEU A 1 94 ? 6.438 -4.984 9.094 1.00 95.75 94 LEU A C 1
ATOM 713 O O . LEU A 1 94 ? 6.999 -4.383 8.176 1.00 95.75 94 LEU A O 1
ATOM 717 N N . LEU A 1 95 ? 6.402 -4.519 10.346 1.00 96.81 95 LEU A N 1
ATOM 718 C CA . LEU A 1 95 ? 6.960 -3.222 10.735 1.00 96.81 95 LEU A CA 1
ATOM 719 C C . LEU A 1 95 ? 8.451 -3.118 10.436 1.00 96.81 95 LEU A C 1
ATOM 721 O O . LEU A 1 95 ? 8.911 -2.099 9.926 1.00 96.81 95 LEU A O 1
ATOM 725 N N . GLN A 1 96 ? 9.211 -4.182 10.687 1.00 96.31 96 GLN A N 1
ATOM 726 C CA . GLN A 1 96 ? 10.640 -4.179 10.415 1.00 96.31 96 GLN A CA 1
ATOM 727 C C . GLN A 1 96 ? 10.933 -4.135 8.910 1.00 96.31 96 GLN A C 1
ATOM 729 O O . GLN A 1 96 ? 11.900 -3.497 8.502 1.00 96.31 96 GLN A O 1
ATOM 734 N N . ARG A 1 97 ? 10.106 -4.764 8.063 1.00 96.44 97 ARG A N 1
ATOM 735 C CA . ARG A 1 97 ? 10.232 -4.645 6.599 1.00 96.44 97 ARG A CA 1
ATOM 736 C C . ARG A 1 97 ? 9.953 -3.221 6.124 1.00 96.44 97 ARG A C 1
ATOM 738 O O . ARG A 1 97 ? 10.679 -2.747 5.249 1.00 96.44 97 ARG A O 1
ATOM 745 N N . VAL A 1 98 ? 8.950 -2.549 6.698 1.00 97.00 98 VAL A N 1
ATOM 746 C CA . VAL A 1 98 ? 8.682 -1.124 6.434 1.00 97.00 98 VAL A CA 1
ATOM 747 C C . VAL A 1 98 ? 9.879 -0.284 6.876 1.00 97.00 98 VAL A C 1
ATOM 749 O O . VAL A 1 98 ? 10.455 0.425 6.058 1.00 97.00 98 VAL A O 1
ATOM 752 N N . ALA A 1 99 ? 10.337 -0.434 8.121 1.00 96.50 99 ALA A N 1
ATOM 753 C CA . ALA A 1 99 ? 11.489 0.289 8.657 1.00 96.50 99 ALA A CA 1
ATOM 754 C C . ALA A 1 99 ? 12.753 0.101 7.800 1.00 96.50 99 ALA A C 1
ATOM 756 O O . ALA A 1 99 ? 13.406 1.076 7.434 1.00 96.50 99 ALA A O 1
ATOM 757 N N . SER A 1 100 ? 13.065 -1.134 7.395 1.00 95.50 100 SER A N 1
ATOM 758 C CA . SER A 1 100 ? 14.200 -1.415 6.510 1.00 95.50 100 SER A CA 1
ATOM 759 C C . SER A 1 100 ? 14.050 -0.783 5.123 1.00 95.50 100 SER A C 1
ATOM 761 O O . SER A 1 100 ? 15.046 -0.350 4.546 1.00 95.50 100 SER A O 1
ATOM 763 N N . GLY A 1 101 ? 12.827 -0.693 4.591 1.00 93.94 101 GLY A N 1
ATOM 764 C CA . GLY A 1 101 ? 12.531 0.038 3.356 1.00 93.94 101 GLY A CA 1
ATOM 765 C C . GLY A 1 101 ? 12.693 1.555 3.474 1.00 93.94 101 GLY A C 1
ATOM 766 O O . GLY A 1 101 ? 13.014 2.214 2.492 1.00 93.94 101 GLY A O 1
ATOM 767 N N . LEU A 1 102 ? 12.554 2.094 4.686 1.00 95.00 102 LEU A N 1
ATOM 768 C CA . LEU A 1 102 ? 12.829 3.494 5.035 1.00 95.00 102 LEU A CA 1
ATOM 769 C C . LEU A 1 102 ? 14.296 3.741 5.416 1.00 95.00 102 LEU A C 1
ATOM 771 O O . LEU A 1 102 ? 14.641 4.821 5.888 1.00 95.00 102 LEU A O 1
ATOM 775 N N . HIS A 1 103 ? 15.163 2.740 5.240 1.00 92.88 103 HIS A N 1
ATOM 776 C CA . HIS A 1 103 ? 16.572 2.773 5.640 1.00 92.88 103 HIS A CA 1
ATOM 777 C C . HIS A 1 103 ? 16.801 2.956 7.150 1.00 92.88 103 HIS A C 1
ATOM 779 O O . HIS A 1 103 ? 17.864 3.414 7.573 1.00 92.88 103 HIS A O 1
ATOM 785 N N . LEU A 1 104 ? 15.835 2.546 7.976 1.00 90.81 104 LEU A N 1
ATOM 786 C CA . LEU A 1 104 ? 16.005 2.449 9.422 1.00 90.81 104 LEU A CA 1
ATOM 787 C C . LEU A 1 104 ? 16.582 1.067 9.790 1.00 90.81 104 LEU A C 1
ATOM 789 O O . LEU A 1 104 ? 16.071 0.040 9.329 1.00 90.81 104 LEU A O 1
ATOM 793 N N . PRO A 1 105 ? 17.648 1.010 10.612 1.00 84.38 105 PRO A N 1
ATOM 794 C CA . PRO A 1 105 ? 18.352 -0.241 10.904 1.00 84.38 105 PRO A CA 1
ATOM 795 C C . PRO A 1 105 ? 17.553 -1.192 11.811 1.00 84.38 105 PRO A C 1
ATOM 797 O O . PRO A 1 105 ? 17.629 -2.414 11.652 1.00 84.38 105 PRO A O 1
ATOM 800 N N . SER A 1 106 ? 16.776 -0.648 12.749 1.00 90.06 106 SER A N 1
ATOM 801 C CA . SER A 1 106 ? 15.992 -1.400 13.734 1.00 90.06 106 SER A CA 1
ATOM 802 C C . SER A 1 106 ? 14.733 -0.629 14.143 1.00 90.06 106 SER A C 1
ATOM 804 O O . SER A 1 106 ? 14.624 0.582 13.934 1.00 90.06 106 SER A O 1
ATOM 806 N N . LEU A 1 107 ? 13.784 -1.341 14.753 1.00 92.94 107 LEU A N 1
ATOM 807 C CA . LEU A 1 107 ? 12.585 -0.766 15.371 1.00 92.94 107 LEU A CA 1
ATOM 808 C C . LEU A 1 107 ? 12.821 -0.212 16.788 1.00 92.94 107 LEU A C 1
ATOM 810 O O . LEU A 1 107 ? 11.876 0.276 17.401 1.00 92.94 107 LEU A O 1
ATOM 814 N N . GLU A 1 108 ? 14.051 -0.240 17.309 1.00 90.00 108 GLU A N 1
ATOM 815 C CA . GLU A 1 108 ? 14.351 0.187 18.686 1.00 90.00 108 GLU A CA 1
ATOM 816 C C . GLU A 1 108 ? 13.997 1.662 18.919 1.00 90.00 108 GLU A C 1
ATOM 818 O O . GLU A 1 108 ? 13.359 2.003 19.912 1.00 90.00 108 GLU A O 1
ATOM 823 N N . GLN A 1 109 ? 14.351 2.543 17.976 1.00 91.62 109 GLN A N 1
ATOM 824 C CA . GLN A 1 109 ? 14.022 3.969 18.063 1.00 91.62 109 GLN A CA 1
ATOM 825 C C . GLN A 1 109 ? 12.504 4.226 17.991 1.00 91.62 109 GLN A C 1
ATOM 827 O O . GLN A 1 109 ? 11.990 4.904 18.886 1.00 91.62 109 GLN A O 1
ATOM 832 N N . PRO A 1 110 ? 11.760 3.685 16.999 1.00 94.75 110 PRO A N 1
ATOM 833 C CA . PRO A 1 110 ? 10.299 3.726 17.001 1.00 94.75 110 PRO A CA 1
ATOM 834 C C . PRO A 1 110 ? 9.656 3.173 18.273 1.00 94.75 110 PRO A C 1
ATOM 836 O O . PRO A 1 110 ? 8.739 3.794 18.799 1.00 94.75 110 PRO A O 1
ATOM 839 N N . LEU A 1 111 ? 10.135 2.048 18.810 1.00 91.75 111 LEU A N 1
ATOM 840 C CA . LEU A 1 111 ? 9.576 1.473 20.034 1.00 91.75 111 LEU A CA 1
ATOM 841 C C . LEU A 1 111 ? 9.832 2.369 21.254 1.00 91.75 111 LEU A C 1
ATOM 843 O O . LEU A 1 111 ? 8.919 2.631 22.034 1.00 91.75 111 LEU A O 1
ATOM 847 N N . ALA A 1 112 ? 11.044 2.905 21.400 1.00 88.62 112 ALA A N 1
ATOM 848 C CA . ALA A 1 112 ? 11.357 3.852 22.468 1.00 88.62 112 ALA A CA 1
ATOM 849 C C . ALA A 1 112 ? 10.541 5.154 22.353 1.00 88.62 112 ALA A C 1
ATOM 851 O O . ALA A 1 112 ? 10.229 5.795 23.357 1.00 88.62 112 ALA A O 1
ATOM 852 N N . ALA A 1 113 ? 10.201 5.581 21.135 1.00 90.19 113 ALA A N 1
ATOM 853 C CA . ALA A 1 113 ? 9.262 6.677 20.912 1.00 90.19 113 ALA A CA 1
ATOM 854 C C . ALA A 1 113 ? 7.822 6.278 21.279 1.00 90.19 113 ALA A C 1
ATOM 856 O O . ALA A 1 113 ? 7.147 7.054 21.945 1.00 90.19 113 ALA A O 1
ATOM 857 N N . ALA A 1 114 ? 7.390 5.058 20.951 1.00 90.44 114 ALA A N 1
ATOM 858 C CA . ALA A 1 114 ? 6.061 4.540 21.278 1.00 90.44 114 ALA A CA 1
ATOM 859 C C . ALA A 1 114 ? 5.791 4.542 22.790 1.00 90.44 114 ALA A C 1
ATOM 861 O O . ALA A 1 114 ? 4.718 4.941 23.228 1.00 90.44 114 ALA A O 1
ATOM 862 N N . LEU A 1 115 ? 6.787 4.160 23.597 1.00 85.88 115 LEU A N 1
ATOM 863 C CA . LEU A 1 115 ? 6.695 4.164 25.064 1.00 85.88 115 LEU A CA 1
ATOM 864 C C . LEU A 1 115 ? 6.540 5.567 25.671 1.00 85.88 115 LEU A C 1
ATOM 866 O O . LEU A 1 115 ? 6.094 5.695 26.808 1.00 85.88 115 LEU A O 1
ATOM 870 N N . ARG A 1 116 ? 6.933 6.608 24.932 1.00 86.31 116 ARG A N 1
ATOM 871 C CA . ARG A 1 116 ? 6.828 8.016 25.340 1.00 86.31 116 ARG A CA 1
ATOM 872 C C . ARG A 1 116 ? 5.623 8.720 24.721 1.00 86.31 116 ARG A C 1
ATOM 874 O O . ARG A 1 116 ? 5.421 9.893 24.992 1.00 86.31 116 ARG A O 1
ATOM 881 N N . MET A 1 117 ? 4.867 8.027 23.876 1.00 86.00 117 MET A N 1
ATOM 882 C CA . MET A 1 117 ? 3.801 8.619 23.084 1.00 86.00 117 MET A CA 1
ATOM 883 C C . MET A 1 117 ? 2.538 8.767 23.942 1.00 86.00 117 MET A C 1
ATOM 885 O O . MET A 1 117 ? 1.865 7.780 24.247 1.00 86.00 117 MET A O 1
ATOM 889 N N . GLY A 1 118 ? 2.253 9.995 24.367 1.00 86.62 118 GLY A N 1
ATOM 890 C CA . GLY A 1 118 ? 1.028 10.379 25.057 1.00 86.62 118 GLY A CA 1
ATOM 891 C C . GLY A 1 118 ? -0.028 10.926 24.097 1.00 86.62 118 GLY A C 1
ATOM 892 O O . GLY A 1 118 ? 0.066 10.778 22.878 1.00 86.62 118 GLY A O 1
ATOM 893 N N . GLU A 1 119 ? -1.060 11.560 24.655 1.00 89.62 119 GLU A N 1
ATOM 894 C CA . GLU A 1 119 ? -2.134 12.184 23.868 1.00 89.62 119 GLU A CA 1
ATOM 895 C C . GLU A 1 119 ? -1.608 13.347 23.011 1.00 89.62 119 GLU A C 1
ATOM 897 O O . GLU A 1 119 ? -1.940 13.431 21.833 1.00 89.62 119 GLU A O 1
ATOM 902 N N . GLU A 1 120 ? -0.707 14.175 23.551 1.00 92.81 120 GLU A N 1
ATOM 903 C CA . GLU A 1 120 ? -0.125 15.313 22.824 1.00 92.81 120 GLU A CA 1
ATOM 904 C C . GLU A 1 120 ? 0.697 14.867 21.605 1.00 92.81 120 GLU A C 1
ATOM 906 O O . GLU A 1 120 ? 0.570 15.435 20.517 1.00 92.81 120 GLU A O 1
ATOM 911 N N . GLU A 1 121 ? 1.523 13.824 21.747 1.00 92.75 121 GLU A N 1
ATOM 912 C CA . GLU A 1 121 ? 2.289 13.269 20.629 1.00 92.75 121 GLU A CA 1
ATOM 913 C C . GLU A 1 121 ? 1.385 12.617 19.578 1.00 92.75 121 GLU A C 1
ATOM 915 O O . GLU A 1 121 ? 1.685 12.683 18.383 1.00 92.75 121 GLU A O 1
ATOM 920 N N . MET A 1 122 ? 0.274 12.012 20.004 1.00 93.00 122 MET A N 1
ATOM 921 C CA . MET A 1 122 ? -0.718 11.427 19.105 1.00 93.00 122 MET A CA 1
ATOM 922 C C . MET A 1 122 ? -1.462 12.490 18.299 1.00 93.00 122 MET A C 1
ATOM 924 O O . MET A 1 122 ? -1.584 12.356 17.080 1.00 93.00 122 MET A O 1
ATOM 928 N N . ASP A 1 123 ? -1.883 13.579 18.937 1.00 94.19 123 ASP A N 1
ATOM 929 C CA . ASP A 1 123 ? -2.497 14.716 18.251 1.00 94.19 123 ASP A CA 1
ATOM 930 C C . ASP A 1 123 ? -1.514 15.372 17.272 1.00 94.19 123 ASP A C 1
ATOM 932 O O . ASP A 1 123 ? -1.869 15.694 16.133 1.00 94.19 123 ASP A O 1
ATOM 936 N N . ALA A 1 124 ? -0.244 15.508 17.669 1.00 95.19 124 ALA A N 1
ATOM 937 C CA . ALA A 1 124 ? 0.812 16.009 16.796 1.00 95.19 124 ALA A CA 1
ATOM 938 C C . ALA A 1 124 ? 1.051 15.089 15.584 1.00 95.19 124 ALA A C 1
ATOM 940 O O . ALA A 1 124 ? 1.215 15.579 14.462 1.00 95.19 124 ALA A O 1
ATOM 941 N N . LEU A 1 125 ? 1.036 13.766 15.785 1.00 95.81 125 LEU A N 1
ATOM 942 C CA . LEU A 1 125 ? 1.107 12.780 14.708 1.00 95.81 125 LEU A CA 1
ATOM 943 C C . LEU A 1 125 ? -0.084 12.928 13.755 1.00 95.81 125 LEU A C 1
ATOM 945 O O . LEU A 1 125 ? 0.121 13.015 12.546 1.00 95.81 125 LEU A O 1
ATOM 949 N N . ALA A 1 126 ? -1.311 13.014 14.270 1.00 95.81 126 ALA A N 1
ATOM 950 C CA . ALA A 1 126 ? -2.515 13.165 13.455 1.00 95.81 126 ALA A CA 1
ATOM 951 C C . ALA A 1 126 ? -2.492 14.453 12.620 1.00 95.81 126 ALA A C 1
ATOM 953 O O . ALA A 1 126 ? -2.759 14.425 11.416 1.00 95.81 126 ALA A O 1
ATOM 954 N N . ALA A 1 127 ? -2.092 15.572 13.230 1.00 95.94 127 ALA A N 1
ATOM 955 C CA . ALA A 1 127 ? -1.934 16.847 12.540 1.00 95.94 127 ALA A CA 1
ATOM 956 C C . ALA A 1 127 ? -0.859 16.779 11.442 1.00 95.94 127 ALA A C 1
ATOM 958 O O . ALA A 1 127 ? -1.060 17.307 10.345 1.00 95.94 127 ALA A O 1
ATOM 959 N N . MET A 1 128 ? 0.266 16.105 11.707 1.00 96.25 128 MET A N 1
ATOM 960 C CA . MET A 1 128 ? 1.310 15.865 10.709 1.00 96.25 128 MET A CA 1
ATOM 961 C C . MET A 1 128 ? 0.775 15.015 9.551 1.00 96.25 128 MET A C 1
ATOM 963 O O . MET A 1 128 ? 0.890 15.426 8.399 1.00 96.25 128 MET A O 1
ATOM 967 N N . LEU A 1 129 ? 0.116 13.891 9.835 1.00 95.62 129 LEU A N 1
ATOM 968 C CA . LEU A 1 129 ? -0.453 13.009 8.814 1.00 95.62 129 LEU A CA 1
ATOM 969 C C . LEU A 1 129 ? -1.465 13.736 7.927 1.00 95.62 129 LEU A C 1
ATOM 971 O O . LEU A 1 129 ? -1.425 13.586 6.707 1.00 95.62 129 LEU A O 1
ATOM 975 N N . ALA A 1 130 ? -2.345 14.543 8.520 1.00 94.44 130 ALA A N 1
ATOM 976 C CA . ALA A 1 130 ? -3.316 15.340 7.780 1.00 94.44 130 ALA A CA 1
ATOM 977 C C . ALA A 1 130 ? -2.629 16.376 6.880 1.00 94.44 130 ALA A C 1
ATOM 979 O O . ALA A 1 130 ? -2.980 16.505 5.707 1.00 94.44 130 ALA A O 1
ATOM 980 N N . ARG A 1 131 ? -1.614 17.080 7.400 1.00 95.12 131 ARG A N 1
ATOM 981 C CA . ARG A 1 131 ? -0.848 18.080 6.641 1.00 95.12 131 ARG A CA 1
ATOM 982 C C . ARG A 1 131 ? -0.120 17.470 5.444 1.00 95.12 131 ARG A C 1
ATOM 984 O O . ARG A 1 131 ? -0.085 18.080 4.382 1.00 95.12 131 ARG A O 1
ATOM 991 N N . GLU A 1 132 ? 0.456 16.286 5.622 1.00 94.38 132 GLU A N 1
ATOM 992 C CA . GLU A 1 132 ? 1.217 15.584 4.583 1.00 94.38 132 GLU A CA 1
ATOM 993 C C . GLU A 1 132 ? 0.329 14.718 3.664 1.00 94.38 132 GLU A C 1
ATOM 995 O O . GLU A 1 132 ? 0.834 14.104 2.724 1.00 94.38 132 GLU A O 1
ATOM 1000 N N . GLY A 1 133 ? -0.983 14.639 3.923 1.00 92.06 133 GLY A N 1
ATOM 1001 C CA . GLY A 1 133 ? -1.917 13.810 3.154 1.00 92.06 133 GLY A CA 1
ATOM 1002 C C . GLY A 1 133 ? -1.663 12.303 3.293 1.00 92.06 133 GLY A C 1
ATOM 1003 O O . GLY A 1 133 ? -1.790 11.569 2.316 1.00 92.06 133 GLY A O 1
ATOM 1004 N N . ARG A 1 134 ? -1.265 11.844 4.488 1.00 93.00 134 ARG A N 1
ATOM 1005 C CA . ARG A 1 134 ? -0.854 10.456 4.799 1.00 93.00 134 ARG A CA 1
ATOM 1006 C C . ARG A 1 134 ? -1.801 9.712 5.741 1.00 93.00 134 ARG A C 1
ATOM 1008 O O . ARG A 1 134 ? -1.461 8.643 6.240 1.00 93.00 134 ARG A O 1
ATOM 1015 N N . THR A 1 135 ? -2.988 10.252 5.995 1.00 93.62 135 THR A N 1
ATOM 1016 C CA . THR A 1 135 ? -3.991 9.649 6.890 1.00 93.62 135 THR A CA 1
ATOM 1017 C C . THR A 1 135 ? -4.422 8.257 6.430 1.00 93.62 135 THR A C 1
ATOM 1019 O O . THR A 1 135 ? -4.441 7.324 7.232 1.00 93.62 135 THR A O 1
ATOM 1022 N N . SER A 1 136 ? -4.714 8.095 5.138 1.00 92.38 136 SER A N 1
ATOM 1023 C CA . SER A 1 136 ? -5.152 6.818 4.567 1.00 92.38 136 SER A CA 1
ATOM 1024 C C . SER A 1 136 ? -4.029 5.775 4.562 1.00 92.38 136 SER A C 1
ATOM 1026 O O . SER A 1 136 ? -4.283 4.611 4.861 1.00 92.38 136 SER A O 1
ATOM 1028 N N . ASP A 1 137 ? -2.791 6.200 4.274 1.00 93.50 137 ASP A N 1
ATOM 1029 C CA . ASP A 1 137 ? -1.597 5.344 4.329 1.00 93.50 137 ASP A CA 1
ATOM 1030 C C . ASP A 1 137 ? -1.386 4.811 5.760 1.00 93.50 137 ASP A C 1
ATOM 1032 O O . ASP A 1 137 ? -1.248 3.607 5.968 1.00 93.50 137 ASP A O 1
ATOM 1036 N N . PHE A 1 138 ? -1.475 5.695 6.762 1.00 95.81 138 PHE A N 1
ATOM 1037 C CA . PHE A 1 138 ? -1.341 5.330 8.175 1.00 95.81 138 PHE A CA 1
ATOM 1038 C C . PHE A 1 138 ? -2.408 4.343 8.644 1.00 95.81 138 PHE A C 1
ATOM 1040 O O . PHE A 1 138 ? -2.095 3.342 9.290 1.00 95.81 138 PHE A O 1
ATOM 1047 N N . LEU A 1 139 ? -3.676 4.606 8.323 1.00 95.69 139 LEU A N 1
ATOM 1048 C CA . LEU A 1 139 ? -4.764 3.710 8.704 1.00 95.69 139 LEU A CA 1
ATOM 1049 C C . LEU A 1 139 ? -4.654 2.352 8.010 1.00 95.69 139 LEU A C 1
ATOM 1051 O O . LEU A 1 139 ? -4.922 1.334 8.647 1.00 95.69 139 LEU A O 1
ATOM 1055 N N . LEU A 1 140 ? -4.228 2.317 6.744 1.00 95.81 140 LEU A N 1
ATOM 1056 C CA . LEU A 1 140 ? -3.979 1.066 6.033 1.00 95.81 140 LEU A CA 1
ATOM 1057 C C . LEU A 1 140 ? -2.909 0.230 6.743 1.00 95.81 140 LEU A C 1
ATOM 1059 O O . LEU A 1 140 ? -3.133 -0.954 7.001 1.00 95.81 140 LEU A O 1
ATOM 1063 N N . ASP A 1 141 ? -1.784 0.847 7.103 1.00 96.81 141 ASP A N 1
ATOM 1064 C CA . ASP A 1 141 ? -0.702 0.178 7.825 1.00 96.81 141 ASP A CA 1
ATOM 1065 C C . ASP A 1 141 ? -1.162 -0.315 9.197 1.00 96.81 141 ASP A C 1
ATOM 1067 O O . ASP A 1 141 ? -0.902 -1.461 9.563 1.00 96.81 141 ASP A O 1
ATOM 1071 N N . ALA A 1 142 ? -1.902 0.510 9.943 1.00 96.62 142 ALA A N 1
ATOM 1072 C CA . ALA A 1 142 ? -2.457 0.131 11.240 1.00 96.62 142 ALA A CA 1
ATOM 1073 C C . ALA A 1 142 ? -3.410 -1.069 11.122 1.00 96.62 142 ALA A C 1
ATOM 1075 O O . ALA A 1 142 ? -3.351 -1.994 11.936 1.00 96.62 142 ALA A O 1
ATOM 1076 N N . MET A 1 143 ? -4.254 -1.104 10.086 1.00 96.00 143 MET A N 1
ATOM 1077 C CA . MET A 1 143 ? -5.134 -2.241 9.807 1.00 96.00 143 MET A CA 1
ATOM 1078 C C . MET A 1 143 ? -4.342 -3.499 9.415 1.00 96.00 143 MET A C 1
ATOM 1080 O O . MET A 1 143 ? -4.668 -4.587 9.891 1.00 96.00 143 MET A O 1
ATOM 1084 N N . LEU A 1 144 ? -3.282 -3.377 8.607 1.00 95.94 144 LEU A N 1
ATOM 1085 C CA . LEU A 1 144 ? -2.413 -4.503 8.239 1.00 95.94 144 LEU A CA 1
ATOM 1086 C C . LEU A 1 144 ? -1.675 -5.069 9.459 1.00 95.94 144 LEU A C 1
ATOM 1088 O O . LEU A 1 144 ? -1.688 -6.279 9.681 1.00 95.94 144 LEU A O 1
ATOM 1092 N N . VAL A 1 145 ? -1.104 -4.200 10.297 1.00 95.88 145 VAL A N 1
ATOM 1093 C CA . VAL A 1 145 ? -0.474 -4.580 11.571 1.00 95.88 145 VAL A CA 1
ATOM 1094 C C . VAL A 1 145 ? -1.485 -5.290 12.463 1.00 95.88 145 VAL A C 1
ATOM 1096 O O . VAL A 1 145 ? -1.196 -6.370 12.977 1.00 95.88 145 VAL A O 1
ATOM 1099 N N . ARG A 1 146 ? -2.700 -4.741 12.594 1.00 93.75 146 ARG A N 1
ATOM 1100 C CA . ARG A 1 146 ? -3.774 -5.376 13.363 1.00 93.75 146 ARG A CA 1
ATOM 1101 C C . ARG A 1 146 ? -4.095 -6.773 12.841 1.00 93.75 146 ARG A C 1
ATOM 1103 O O . ARG A 1 146 ? -4.263 -7.668 13.665 1.00 93.75 146 ARG A O 1
ATOM 1110 N N . LEU A 1 147 ? -4.194 -6.980 11.527 1.00 93.00 147 LEU A N 1
ATOM 1111 C CA . LEU A 1 147 ? -4.431 -8.315 10.964 1.00 93.00 147 LEU A CA 1
ATOM 1112 C C . LEU A 1 147 ? -3.302 -9.288 11.325 1.00 93.00 147 LEU A C 1
ATOM 1114 O O . LEU A 1 147 ? -3.574 -10.427 11.703 1.00 93.00 147 LEU A O 1
ATOM 1118 N N . CYS A 1 148 ? -2.050 -8.830 11.292 1.00 92.75 148 CYS A N 1
ATOM 1119 C CA . CYS A 1 148 ? -0.899 -9.630 11.705 1.00 92.75 148 CYS A CA 1
ATOM 1120 C C . CYS A 1 148 ? -0.882 -9.964 13.210 1.00 92.75 148 CYS A C 1
ATOM 1122 O O . CYS A 1 148 ? -0.223 -10.928 13.596 1.00 92.75 148 CYS A O 1
ATOM 1124 N N . CYS A 1 149 ? -1.618 -9.227 14.052 1.00 88.88 149 CYS A N 1
ATOM 1125 C CA . CYS A 1 149 ? -1.767 -9.521 15.484 1.00 88.88 149 CYS A CA 1
ATOM 1126 C C . CYS A 1 149 ? -2.713 -10.696 15.805 1.00 88.88 149 CYS A C 1
ATOM 1128 O O . CYS A 1 149 ? -2.832 -11.075 16.968 1.00 88.88 149 CYS A O 1
ATOM 1130 N N . GLY A 1 150 ? -3.392 -11.275 14.807 1.00 79.31 150 GLY A N 1
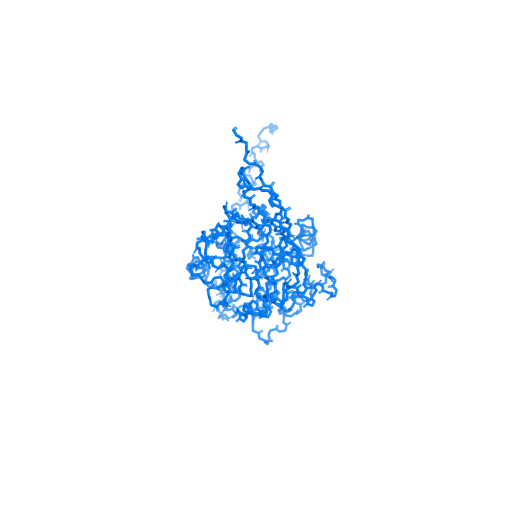ATOM 1131 C CA . GLY A 1 150 ? -4.308 -12.406 14.993 1.00 79.31 150 GLY A CA 1
ATOM 1132 C C . GLY A 1 150 ? -5.696 -12.017 15.521 1.00 79.31 150 GLY A C 1
ATOM 1133 O O . GLY A 1 150 ? -5.920 -10.927 16.047 1.00 79.31 150 GLY A O 1
ATOM 1134 N N . GLU A 1 151 ? -6.683 -12.898 15.355 1.00 70.69 151 GLU A N 1
ATOM 1135 C CA . GLU A 1 151 ? -8.105 -12.557 15.538 1.00 70.69 151 GLU A CA 1
ATOM 1136 C C . GLU A 1 151 ? -8.489 -12.213 16.991 1.00 70.69 151 GLU A C 1
ATOM 1138 O O . GLU A 1 151 ? -9.388 -11.405 17.218 1.00 70.69 151 GLU A O 1
ATOM 1143 N N . THR A 1 152 ? -7.780 -12.751 17.985 1.00 64.88 152 THR A N 1
ATOM 1144 C CA . THR A 1 152 ? -8.230 -12.783 19.388 1.00 64.88 152 THR A CA 1
ATOM 1145 C C . THR A 1 152 ? -7.770 -11.612 20.263 1.00 64.88 152 THR A C 1
ATOM 1147 O O . THR A 1 152 ? -8.243 -11.485 21.395 1.00 64.88 152 THR A O 1
ATOM 1150 N N . CYS A 1 153 ? -6.888 -10.723 19.790 1.00 78.12 153 CYS A N 1
ATOM 1151 C CA . CYS A 1 153 ? -6.352 -9.658 20.642 1.00 78.12 153 CYS A CA 1
ATOM 1152 C C . CYS A 1 153 ? -7.274 -8.423 20.715 1.00 78.12 153 CYS A C 1
ATOM 1154 O O . CYS A 1 153 ? -7.146 -7.472 19.941 1.00 78.12 153 CYS A O 1
ATOM 1156 N N . SER A 1 154 ? -8.177 -8.392 21.700 1.00 82.81 154 SER A N 1
ATOM 1157 C CA . SER A 1 154 ? -9.100 -7.264 21.935 1.00 82.81 154 SER A CA 1
ATOM 1158 C C . SER A 1 154 ? -8.395 -5.926 22.200 1.00 82.81 154 SER A C 1
ATOM 1160 O O . SER A 1 154 ? -8.907 -4.876 21.816 1.00 82.81 154 SER A O 1
ATOM 1162 N N . ARG A 1 155 ? -7.191 -5.941 22.790 1.00 85.94 155 ARG A N 1
ATOM 1163 C CA . ARG A 1 155 ? -6.397 -4.722 23.046 1.00 85.94 155 ARG A CA 1
ATOM 1164 C C . ARG A 1 155 ? -5.992 -4.017 21.755 1.00 85.94 155 ARG A C 1
ATOM 1166 O O . ARG A 1 155 ? -6.100 -2.799 21.666 1.00 85.94 155 ARG A O 1
ATOM 1173 N N . THR A 1 156 ? -5.571 -4.780 20.748 1.00 89.19 156 THR A N 1
ATOM 1174 C CA . THR A 1 156 ? -5.206 -4.219 19.438 1.00 89.19 156 THR A CA 1
ATOM 1175 C C . THR A 1 156 ? -6.419 -3.647 18.701 1.00 89.19 156 THR A C 1
ATOM 1177 O O . THR A 1 156 ? -6.280 -2.650 18.003 1.00 89.19 156 THR A O 1
ATOM 1180 N N . VAL A 1 157 ? -7.622 -4.208 18.899 1.00 89.81 157 VAL A N 1
ATOM 1181 C CA . VAL A 1 157 ? -8.873 -3.627 18.371 1.00 89.81 157 VAL A CA 1
ATOM 1182 C C . VAL A 1 157 ? -9.139 -2.268 19.011 1.00 89.81 157 VAL A C 1
ATOM 1184 O O . VAL A 1 157 ? -9.287 -1.287 18.294 1.00 89.81 157 VAL A O 1
ATOM 1187 N N . ALA A 1 158 ? -9.108 -2.189 20.343 1.00 89.31 158 ALA A N 1
ATOM 1188 C CA . ALA A 1 158 ? -9.359 -0.940 21.060 1.00 89.31 158 ALA A CA 1
ATOM 1189 C C . ALA A 1 158 ? -8.345 0.163 20.703 1.00 89.31 158 ALA A C 1
ATOM 1191 O O . ALA A 1 158 ? -8.698 1.337 20.616 1.00 89.31 158 ALA A O 1
ATOM 1192 N N . LEU A 1 159 ? -7.074 -0.194 20.483 1.00 90.69 159 LEU A N 1
ATOM 1193 C CA . LEU A 1 159 ? -6.068 0.760 20.011 1.00 90.69 159 LEU A CA 1
ATOM 1194 C C . LEU A 1 159 ? -6.331 1.205 18.572 1.00 90.69 159 LEU A C 1
ATOM 1196 O O . LEU A 1 159 ? -6.267 2.400 18.301 1.00 90.69 159 LEU A O 1
ATOM 1200 N N . LEU A 1 160 ? -6.671 0.285 17.666 1.00 93.38 160 LEU A N 1
ATOM 1201 C CA . LEU A 1 160 ? -7.029 0.643 16.294 1.00 93.38 160 LEU A CA 1
ATOM 1202 C C . LEU A 1 160 ? -8.261 1.559 16.255 1.00 93.38 160 LEU A C 1
ATOM 1204 O O . LEU A 1 160 ? -8.257 2.537 15.518 1.00 93.38 160 LEU A O 1
ATOM 1208 N N . GLU A 1 161 ? -9.280 1.304 17.077 1.00 91.81 161 GLU A N 1
ATOM 1209 C CA . GLU A 1 161 ? -10.455 2.177 17.208 1.00 91.81 161 GLU A CA 1
ATOM 1210 C C . GLU A 1 161 ? -10.063 3.591 17.651 1.00 91.81 161 GLU A C 1
ATOM 1212 O O . GLU A 1 161 ? -10.533 4.567 17.069 1.00 91.81 161 GLU A O 1
ATOM 1217 N N . LYS A 1 162 ? -9.148 3.722 18.621 1.00 91.44 162 LYS A N 1
ATOM 1218 C CA . LYS A 1 162 ? -8.604 5.029 19.025 1.00 91.44 162 LYS A CA 1
ATOM 1219 C C . LYS A 1 162 ? -7.867 5.727 17.882 1.00 91.44 162 LYS A C 1
ATOM 1221 O O . LYS A 1 162 ? -8.063 6.921 17.690 1.00 91.44 162 LYS A O 1
ATOM 1226 N N . LEU A 1 163 ? -7.056 4.997 17.112 1.00 93.00 163 LEU A N 1
ATOM 1227 C CA . LEU A 1 163 ? -6.374 5.547 15.934 1.00 93.00 163 LEU A CA 1
ATOM 1228 C C . LEU A 1 163 ? -7.377 6.017 14.873 1.00 93.00 163 LEU A C 1
ATOM 1230 O O . LEU A 1 163 ? -7.218 7.096 14.314 1.00 93.00 163 LEU A O 1
ATOM 1234 N N . VAL A 1 164 ? -8.435 5.244 14.621 1.00 93.44 164 VAL A N 1
ATOM 1235 C CA . VAL A 1 164 ? -9.502 5.621 13.683 1.00 93.44 164 VAL A CA 1
ATOM 1236 C C . VAL A 1 164 ? -10.238 6.868 14.164 1.00 93.44 164 VAL A C 1
ATOM 1238 O O . VAL A 1 164 ? -10.473 7.762 13.361 1.00 93.44 164 VAL A O 1
ATOM 1241 N N . LEU A 1 165 ? -10.559 6.972 15.457 1.00 93.19 165 LEU A N 1
ATOM 1242 C CA . LEU A 1 165 ? -11.194 8.165 16.028 1.00 93.19 165 LEU A CA 1
ATOM 1243 C C . LEU A 1 165 ? -10.304 9.407 15.920 1.00 93.19 165 LEU A C 1
ATOM 1245 O O . LEU A 1 165 ? -10.801 10.488 15.621 1.00 93.19 165 LEU A O 1
ATOM 1249 N N . LEU A 1 166 ? -9.000 9.241 16.136 1.00 91.94 166 LEU A N 1
ATOM 1250 C CA . LEU A 1 166 ? -8.017 10.315 16.043 1.00 91.94 166 LEU A CA 1
ATOM 1251 C C . LEU A 1 166 ? -7.868 10.837 14.606 1.00 91.94 166 LEU A C 1
ATOM 1253 O O . LEU A 1 166 ? -7.848 12.043 14.380 1.00 91.94 166 LEU A O 1
ATOM 1257 N N . ILE A 1 167 ? -7.766 9.931 13.632 1.00 93.25 167 ILE A N 1
ATOM 1258 C CA . ILE A 1 167 ? -7.652 10.295 12.213 1.00 93.25 167 ILE A CA 1
ATOM 1259 C C . ILE A 1 167 ? -8.992 10.791 11.655 1.00 93.25 167 ILE A C 1
ATOM 1261 O O . ILE A 1 167 ? -9.010 11.633 10.759 1.00 93.25 167 ILE A O 1
ATOM 1265 N N . ASN A 1 168 ? -10.102 10.284 12.197 1.00 92.88 168 ASN A N 1
ATOM 1266 C CA . ASN A 1 168 ? -11.472 10.612 11.821 1.00 92.88 168 ASN A CA 1
ATOM 1267 C C . ASN A 1 168 ? -11.728 10.520 10.297 1.00 92.88 168 ASN A C 1
ATOM 1269 O O . ASN A 1 168 ? -12.132 11.510 9.674 1.00 92.88 168 ASN A O 1
ATOM 1273 N N . PRO A 1 169 ? -11.468 9.356 9.663 1.00 91.62 169 PRO A N 1
ATOM 1274 C CA . PRO A 1 169 ? -11.723 9.169 8.239 1.00 91.62 169 PRO A CA 1
ATOM 1275 C C . PRO A 1 169 ? -13.228 9.204 7.948 1.00 91.62 169 PRO A C 1
ATOM 1277 O O . PRO A 1 169 ? -14.058 8.886 8.801 1.00 91.62 169 PRO A O 1
ATOM 1280 N N . SER A 1 170 ? -13.598 9.516 6.706 1.00 91.81 170 SER A N 1
ATOM 1281 C CA . SER A 1 170 ? -14.999 9.380 6.286 1.00 91.81 170 SER A CA 1
ATOM 1282 C C . SER A 1 170 ? -15.448 7.910 6.284 1.00 91.81 170 SER A C 1
ATOM 1284 O O . SER A 1 170 ? -14.643 7.012 6.033 1.00 91.81 170 SER A O 1
ATOM 1286 N N . ASP A 1 171 ? -16.747 7.644 6.460 1.00 89.62 171 ASP A N 1
ATOM 1287 C CA . ASP A 1 171 ? -17.306 6.280 6.376 1.00 89.62 171 ASP A CA 1
ATOM 1288 C C . ASP A 1 171 ? -16.936 5.566 5.067 1.00 89.62 171 ASP A C 1
ATOM 1290 O O . ASP A 1 171 ? -16.692 4.357 5.041 1.00 89.62 171 ASP A O 1
ATOM 1294 N N . GLN A 1 172 ? -16.909 6.313 3.960 1.00 89.75 172 GLN A N 1
ATOM 1295 C CA . GLN A 1 172 ? -16.532 5.785 2.653 1.00 89.75 172 GLN A CA 1
ATOM 1296 C C . GLN A 1 172 ? -15.056 5.377 2.626 1.00 89.75 172 GLN A C 1
ATOM 1298 O O . GLN A 1 172 ? -14.731 4.295 2.136 1.00 89.75 172 GLN A O 1
ATOM 1303 N N . GLU A 1 173 ? -14.179 6.216 3.172 1.00 89.12 173 GLU A N 1
ATOM 1304 C CA . GLU A 1 173 ? -12.744 5.954 3.256 1.00 89.12 173 GLU A CA 1
ATOM 1305 C C . GLU A 1 173 ? -12.442 4.773 4.182 1.00 89.12 173 GLU A C 1
ATOM 1307 O O . GLU A 1 173 ? -11.725 3.860 3.784 1.00 89.12 173 GLU A O 1
ATOM 1312 N N . ALA A 1 174 ? -13.060 4.714 5.364 1.00 90.88 174 ALA A N 1
ATOM 1313 C CA . ALA A 1 174 ? -12.886 3.604 6.296 1.00 90.88 174 ALA A CA 1
ATOM 1314 C C . ALA A 1 174 ? -13.293 2.255 5.672 1.00 90.88 174 ALA A C 1
ATOM 1316 O O . ALA A 1 174 ? -12.567 1.266 5.789 1.00 90.88 174 ALA A O 1
ATOM 1317 N N . ARG A 1 175 ? -14.427 2.209 4.953 1.00 91.19 175 ARG A N 1
ATOM 1318 C CA . ARG A 1 175 ? -14.882 0.999 4.239 1.00 91.19 175 ARG A CA 1
ATOM 1319 C C . ARG A 1 175 ? -13.953 0.612 3.094 1.00 91.19 175 ARG A C 1
ATOM 1321 O O . ARG A 1 175 ? -13.715 -0.577 2.883 1.00 91.19 175 ARG A O 1
ATOM 1328 N N . PHE A 1 176 ? -13.459 1.600 2.351 1.00 91.25 176 PHE A N 1
ATOM 1329 C CA . PHE A 1 176 ? -12.489 1.377 1.285 1.00 91.25 176 PHE A CA 1
ATOM 1330 C C . PHE A 1 176 ? -11.194 0.780 1.842 1.00 91.25 176 PHE A C 1
ATOM 1332 O O . PHE A 1 176 ? -10.760 -0.267 1.362 1.00 91.25 176 PHE A O 1
ATOM 1339 N N . LEU A 1 177 ? -10.630 1.387 2.890 1.00 92.81 177 LEU A N 1
ATOM 1340 C CA . LEU A 1 177 ? -9.403 0.917 3.526 1.00 92.81 177 LEU A CA 1
ATOM 1341 C C . LEU A 1 177 ? -9.570 -0.494 4.082 1.00 92.81 177 LEU A C 1
ATOM 1343 O O . LEU A 1 177 ? -8.755 -1.346 3.764 1.00 92.81 177 LEU A O 1
ATOM 1347 N N . ALA A 1 178 ? -10.666 -0.791 4.786 1.00 92.19 178 ALA A N 1
ATOM 1348 C CA . ALA A 1 178 ? -10.918 -2.135 5.307 1.00 92.19 178 ALA A CA 1
ATOM 1349 C C . ALA A 1 178 ? -10.967 -3.210 4.201 1.00 92.19 178 ALA A C 1
ATOM 1351 O O . ALA A 1 178 ? -10.390 -4.290 4.353 1.00 92.19 178 ALA A O 1
ATOM 1352 N N . ARG A 1 179 ? -11.622 -2.919 3.064 1.00 93.19 179 ARG A N 1
ATOM 1353 C CA . ARG A 1 179 ? -11.622 -3.811 1.889 1.00 93.19 179 ARG A CA 1
ATOM 1354 C C . ARG A 1 179 ? -10.220 -3.973 1.305 1.00 93.19 179 ARG A C 1
ATOM 1356 O O . ARG A 1 179 ? -9.807 -5.097 1.026 1.00 93.19 179 ARG A O 1
ATOM 1363 N N . LEU A 1 180 ? -9.493 -2.870 1.143 1.00 93.12 180 LEU A N 1
ATOM 1364 C CA . LEU A 1 180 ? -8.135 -2.877 0.611 1.00 93.12 180 LEU A CA 1
ATOM 1365 C C . LEU A 1 180 ? -7.184 -3.682 1.504 1.00 93.12 180 LEU A C 1
ATOM 1367 O O . LEU A 1 180 ? -6.418 -4.494 0.994 1.00 93.12 180 LEU A O 1
ATOM 1371 N N . THR A 1 181 ? -7.264 -3.521 2.827 1.00 93.88 181 THR A N 1
ATOM 1372 C CA . THR A 1 181 ? -6.471 -4.293 3.789 1.00 93.88 181 THR A CA 1
ATOM 1373 C C . THR A 1 181 ? -6.692 -5.793 3.597 1.00 93.88 181 THR A C 1
ATOM 1375 O O . THR A 1 181 ? -5.721 -6.543 3.533 1.00 93.88 181 THR A O 1
ATOM 1378 N N . ALA A 1 182 ? -7.946 -6.241 3.457 1.00 92.50 182 ALA A N 1
ATOM 1379 C CA . ALA A 1 182 ? -8.258 -7.654 3.241 1.00 92.50 182 ALA A CA 1
ATOM 1380 C C . ALA A 1 182 ? -7.666 -8.185 1.923 1.00 92.50 182 ALA A C 1
ATOM 1382 O O . ALA A 1 182 ? -7.045 -9.247 1.913 1.00 92.50 182 ALA A O 1
ATOM 1383 N N . ILE A 1 183 ? -7.799 -7.422 0.834 1.00 92.56 183 ILE A N 1
ATOM 1384 C CA . ILE A 1 183 ? -7.243 -7.764 -0.483 1.00 92.56 183 ILE A CA 1
ATOM 1385 C C . ILE A 1 183 ? -5.714 -7.866 -0.431 1.00 92.56 183 ILE A C 1
ATOM 1387 O O . ILE A 1 183 ? -5.141 -8.840 -0.923 1.00 92.56 183 ILE A O 1
ATOM 1391 N N . LEU A 1 184 ? -5.042 -6.891 0.190 1.00 92.75 184 LEU A N 1
ATOM 1392 C CA . LEU A 1 184 ? -3.584 -6.880 0.327 1.00 92.75 184 LEU A CA 1
ATOM 1393 C C . LEU A 1 184 ? -3.091 -8.016 1.230 1.00 92.75 184 LEU A C 1
ATOM 1395 O O . LEU A 1 184 ? -2.097 -8.665 0.906 1.00 92.75 184 LEU A O 1
ATOM 1399 N N . ALA A 1 185 ? -3.796 -8.311 2.323 1.00 91.00 185 ALA A N 1
ATOM 1400 C CA . ALA A 1 185 ? -3.461 -9.432 3.198 1.00 91.00 185 ALA A CA 1
ATOM 1401 C C . ALA A 1 185 ? -3.574 -10.782 2.469 1.00 91.00 185 ALA A C 1
ATOM 1403 O O . ALA A 1 185 ? -2.729 -11.656 2.650 1.00 91.00 185 ALA A O 1
ATOM 1404 N N . GLN A 1 186 ? -4.582 -10.936 1.607 1.00 90.94 186 GLN A N 1
ATOM 1405 C CA . GLN A 1 186 ? -4.796 -12.148 0.809 1.00 90.94 186 GLN A CA 1
ATOM 1406 C C . GLN A 1 186 ? -3.957 -12.190 -0.475 1.00 90.94 186 GLN A C 1
ATOM 1408 O O . GLN A 1 186 ? -3.893 -13.235 -1.120 1.00 90.94 186 GLN A O 1
ATOM 1413 N N . GLN A 1 187 ? -3.308 -11.078 -0.842 1.00 90.50 187 GLN A N 1
ATOM 1414 C CA . GLN 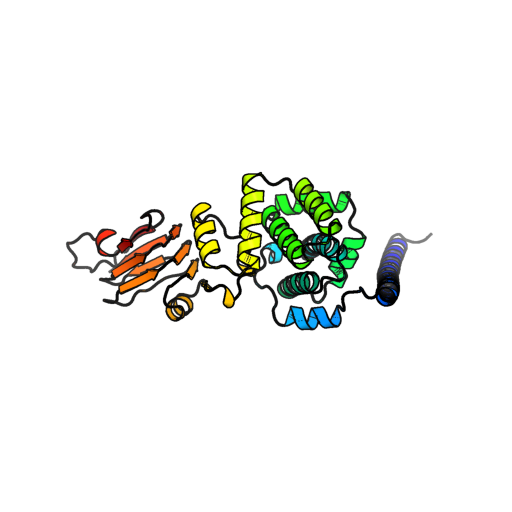A 1 187 ? -2.636 -10.901 -2.132 1.00 90.50 187 GLN A CA 1
ATOM 1415 C C . GLN A 1 187 ? -3.595 -11.212 -3.299 1.00 90.50 187 GLN A C 1
ATOM 1417 O O . GLN A 1 187 ? -3.244 -11.876 -4.269 1.00 90.50 187 GLN A O 1
ATOM 1422 N N . GLU A 1 188 ? -4.841 -10.751 -3.199 1.00 88.69 188 GLU A N 1
ATOM 1423 C CA . GLU A 1 188 ? -5.905 -11.058 -4.158 1.00 88.69 188 GLU A CA 1
ATOM 1424 C C . GLU A 1 188 ? -5.914 -10.020 -5.290 1.00 88.69 188 GLU A C 1
ATOM 1426 O O . GLU A 1 188 ? -6.665 -9.049 -5.288 1.00 88.69 188 GLU A O 1
ATOM 1431 N N . GLY A 1 189 ? -5.011 -10.179 -6.262 1.00 83.38 189 GLY A N 1
ATOM 1432 C CA . GLY A 1 189 ? -4.785 -9.156 -7.284 1.00 83.38 189 GLY A CA 1
ATOM 1433 C C . GLY A 1 189 ? -6.008 -8.821 -8.151 1.00 83.38 189 GLY A C 1
ATOM 1434 O O . GLY A 1 189 ? -6.157 -7.679 -8.577 1.00 83.38 189 GLY A O 1
ATOM 1435 N N . GLY A 1 190 ? -6.917 -9.773 -8.383 1.00 85.00 190 GLY A N 1
ATOM 1436 C CA . GLY A 1 190 ? -8.166 -9.514 -9.111 1.00 85.00 190 GLY A CA 1
ATOM 1437 C C . GLY A 1 190 ? -9.040 -8.478 -8.399 1.00 85.00 190 GLY A C 1
ATOM 1438 O O . GLY A 1 190 ? -9.402 -7.462 -8.990 1.00 85.00 190 GLY A O 1
ATOM 1439 N N . GLY A 1 191 ? -9.301 -8.695 -7.111 1.00 87.88 191 GLY A N 1
ATOM 1440 C CA . GLY A 1 191 ? -10.030 -7.772 -6.251 1.00 87.88 191 GLY A CA 1
ATOM 1441 C C . GLY A 1 191 ? -9.361 -6.412 -6.130 1.00 87.88 191 GLY A C 1
ATOM 1442 O O . GLY A 1 191 ? -10.064 -5.405 -6.089 1.00 87.88 191 GLY A O 1
ATOM 1443 N N . LEU A 1 192 ? -8.024 -6.342 -6.157 1.00 87.81 192 LEU A N 1
ATOM 1444 C CA . LEU A 1 192 ? -7.314 -5.059 -6.186 1.00 87.81 192 LEU A CA 1
ATOM 1445 C C . LEU A 1 192 ? -7.672 -4.245 -7.434 1.00 87.81 192 LEU A C 1
ATOM 1447 O O . LEU A 1 192 ? -7.978 -3.059 -7.326 1.00 87.81 192 LEU A O 1
ATOM 1451 N N . LEU A 1 193 ? -7.643 -4.876 -8.611 1.00 87.31 193 LEU A N 1
ATOM 1452 C CA . LEU A 1 193 ? -7.957 -4.205 -9.873 1.00 87.31 193 LEU A CA 1
ATOM 1453 C C . LEU A 1 193 ? -9.410 -3.716 -9.896 1.00 87.31 193 LEU A C 1
ATOM 1455 O O . LEU A 1 193 ? -9.667 -2.586 -10.307 1.00 87.31 193 LEU A O 1
ATOM 1459 N N . GLU A 1 194 ? -10.351 -4.535 -9.425 1.00 88.00 194 GLU A N 1
ATOM 1460 C CA . GLU A 1 194 ? -11.766 -4.157 -9.351 1.00 88.00 194 GLU A CA 1
ATOM 1461 C C . GLU A 1 194 ? -12.004 -3.018 -8.356 1.00 88.00 194 GLU A C 1
ATOM 1463 O O . GLU A 1 194 ? -12.614 -2.007 -8.709 1.00 88.00 194 GLU A O 1
ATOM 1468 N N . LEU A 1 195 ? -11.433 -3.110 -7.150 1.00 88.12 195 LEU A N 1
ATOM 1469 C CA . LEU A 1 195 ? -11.534 -2.050 -6.148 1.00 88.12 195 LEU A CA 1
ATOM 1470 C C . LEU A 1 195 ? -10.971 -0.721 -6.678 1.00 88.12 195 LEU A C 1
ATOM 1472 O O . LEU A 1 195 ? -11.515 0.352 -6.411 1.00 88.12 195 LEU A O 1
ATOM 1476 N N . TRP A 1 196 ? -9.897 -0.772 -7.462 1.00 83.69 196 TRP A N 1
ATOM 1477 C CA . TRP A 1 196 ? -9.279 0.426 -8.015 1.00 83.69 196 TRP A CA 1
ATOM 1478 C C . TRP A 1 196 ? -10.114 1.068 -9.132 1.00 83.69 196 TRP A C 1
ATOM 1480 O O . TRP A 1 196 ? -10.231 2.299 -9.193 1.00 83.69 196 TRP A O 1
ATOM 1490 N N . LYS A 1 197 ? -10.763 0.252 -9.974 1.00 82.00 197 LYS A N 1
ATOM 1491 C CA . LYS A 1 197 ? -11.747 0.727 -10.961 1.00 82.00 197 LYS A CA 1
ATOM 1492 C C . LYS A 1 197 ? -12.922 1.432 -10.278 1.00 82.00 197 LYS A C 1
ATOM 1494 O O . LYS A 1 197 ? -13.317 2.507 -10.729 1.00 82.00 197 LYS A O 1
ATOM 1499 N N . GLU A 1 198 ? -13.436 0.880 -9.175 1.00 84.38 198 GLU A N 1
ATOM 1500 C CA . GLU A 1 198 ? -14.527 1.486 -8.391 1.00 84.38 198 GLU A CA 1
ATOM 1501 C C . GLU A 1 198 ? -14.167 2.887 -7.863 1.00 84.38 198 GLU A C 1
ATOM 1503 O O . GLU A 1 198 ? -15.011 3.783 -7.859 1.00 84.38 198 GLU A O 1
ATOM 1508 N N . GLN A 1 199 ? -12.908 3.110 -7.467 1.00 79.50 199 GLN A N 1
ATOM 1509 C CA . GLN A 1 199 ? -12.437 4.403 -6.945 1.00 79.50 199 GLN A CA 1
ATOM 1510 C C . GLN A 1 199 ? -12.094 5.439 -8.029 1.00 79.50 199 GLN A C 1
ATOM 1512 O O . GLN A 1 199 ? -11.656 6.552 -7.723 1.00 79.50 199 GLN A O 1
ATOM 1517 N N . GLY A 1 200 ? -12.281 5.108 -9.308 1.00 74.25 200 GLY A N 1
ATOM 1518 C CA . GLY A 1 200 ? -11.996 6.030 -10.404 1.00 74.25 200 GLY A CA 1
ATOM 1519 C C . GLY A 1 200 ? -10.508 6.347 -10.567 1.00 74.25 200 GLY A C 1
ATOM 1520 O O . GLY A 1 200 ? -10.188 7.444 -11.019 1.00 74.25 200 GLY A O 1
ATOM 1521 N N . LEU A 1 201 ? -9.633 5.396 -10.207 1.00 72.00 201 LEU A N 1
ATOM 1522 C CA . LEU A 1 201 ? -8.202 5.357 -10.548 1.00 72.00 201 LEU A CA 1
ATOM 1523 C C . LEU A 1 201 ? -7.294 6.457 -9.937 1.00 72.00 201 LEU A C 1
ATOM 1525 O O . LEU A 1 201 ? -6.118 6.548 -10.276 1.00 72.00 201 LEU A O 1
ATOM 1529 N N . LYS A 1 202 ? -7.786 7.257 -8.981 1.00 64.50 202 LYS A N 1
ATOM 1530 C CA . LYS A 1 202 ? -7.115 8.497 -8.534 1.00 64.50 202 LYS A CA 1
ATOM 1531 C C . LYS A 1 202 ? -5.819 8.318 -7.726 1.00 64.50 202 LYS A C 1
ATOM 1533 O O . LYS A 1 202 ? -4.960 9.182 -7.840 1.00 64.50 202 LYS A O 1
ATOM 1538 N N . THR A 1 203 ? -5.668 7.235 -6.958 1.00 66.75 203 THR A N 1
ATOM 1539 C CA . THR A 1 203 ? -4.437 6.796 -6.260 1.00 66.75 203 THR A CA 1
ATOM 1540 C C . THR A 1 203 ? -4.599 5.329 -5.829 1.00 66.75 203 THR A C 1
ATOM 1542 O O . THR A 1 203 ? -5.728 4.886 -5.621 1.00 66.75 203 THR A O 1
ATOM 1545 N N . CYS A 1 204 ? -3.510 4.564 -5.679 1.00 68.00 204 CYS A N 1
ATOM 1546 C CA . CYS A 1 204 ? -3.564 3.252 -5.015 1.00 68.00 204 CYS A CA 1
ATOM 1547 C C . CYS A 1 204 ? -2.650 3.241 -3.791 1.00 68.00 204 CYS A C 1
ATOM 1549 O O . CYS A 1 204 ? -1.442 3.018 -3.921 1.00 68.00 204 CYS A O 1
ATOM 1551 N N . PRO A 1 205 ? -3.203 3.484 -2.593 1.00 76.69 205 PRO A N 1
ATOM 1552 C CA . PRO A 1 205 ? -2.454 3.237 -1.375 1.00 76.69 205 PRO A CA 1
ATOM 1553 C C . PRO A 1 205 ? -2.075 1.751 -1.296 1.00 76.69 205 PRO A C 1
ATOM 1555 O O . PRO A 1 205 ? -2.748 0.878 -1.847 1.00 76.69 205 PRO A O 1
ATOM 1558 N N . GLY A 1 206 ? -0.950 1.464 -0.651 1.00 84.81 206 GLY A N 1
ATOM 1559 C CA . GLY A 1 206 ? -0.520 0.094 -0.377 1.00 84.81 206 GLY A CA 1
ATOM 1560 C C . GLY A 1 206 ? 0.036 -0.718 -1.553 1.00 84.81 206 GLY A C 1
ATOM 1561 O O . GLY A 1 206 ? 0.281 -1.910 -1.375 1.00 84.81 206 GLY A O 1
ATOM 1562 N N . ILE A 1 207 ? 0.318 -0.114 -2.719 1.00 87.00 207 ILE A N 1
ATOM 1563 C CA . ILE A 1 207 ? 1.048 -0.790 -3.818 1.00 87.00 207 ILE A CA 1
ATOM 1564 C C . ILE A 1 207 ? 2.369 -1.403 -3.325 1.00 87.00 207 ILE A C 1
ATOM 1566 O O . ILE A 1 207 ? 2.760 -2.483 -3.764 1.00 87.00 207 ILE A O 1
ATOM 1570 N N . CYS A 1 208 ? 3.046 -0.737 -2.387 1.00 89.88 208 CYS A N 1
ATOM 1571 C CA . CYS A 1 208 ? 4.296 -1.203 -1.785 1.00 89.88 208 CYS A CA 1
ATOM 1572 C C . CYS A 1 208 ? 4.172 -2.576 -1.087 1.00 89.88 208 CYS A C 1
ATOM 1574 O O . CYS A 1 208 ? 5.182 -3.253 -0.898 1.00 89.88 208 CYS A O 1
ATOM 1576 N N . TYR A 1 209 ? 2.953 -3.019 -0.755 1.00 91.94 209 TYR A N 1
ATOM 1577 C CA . TYR A 1 209 ? 2.674 -4.327 -0.157 1.00 91.94 209 TYR A CA 1
ATOM 1578 C C . TYR A 1 209 ? 2.394 -5.437 -1.178 1.00 91.94 209 TYR A C 1
ATOM 1580 O O . TYR A 1 209 ? 2.241 -6.600 -0.784 1.00 91.94 209 TYR A O 1
ATOM 1588 N N . LEU A 1 210 ? 2.327 -5.122 -2.476 1.00 89.38 210 LEU A N 1
ATOM 1589 C CA . LEU A 1 210 ? 2.107 -6.127 -3.511 1.00 89.38 210 LEU A CA 1
ATOM 1590 C C . LEU A 1 210 ? 3.323 -7.032 -3.654 1.00 89.38 210 LEU A C 1
ATOM 1592 O O . LEU A 1 210 ? 4.448 -6.605 -3.913 1.00 89.38 210 LEU A O 1
ATOM 1596 N N . GLN A 1 211 ? 3.071 -8.324 -3.518 1.00 85.56 211 GLN A N 1
ATOM 1597 C CA . GLN A 1 211 ? 4.063 -9.361 -3.723 1.00 85.56 211 GLN A CA 1
ATOM 1598 C C . GLN A 1 211 ? 3.882 -9.988 -5.103 1.00 85.56 211 GLN A C 1
ATOM 1600 O O . GLN A 1 211 ? 2.816 -9.923 -5.715 1.00 85.56 211 GLN A O 1
ATOM 1605 N N . LYS A 1 212 ? 4.917 -10.692 -5.573 1.00 83.00 212 LYS A N 1
ATOM 1606 C CA . LYS A 1 212 ? 4.862 -11.464 -6.828 1.00 83.00 212 LYS A CA 1
ATOM 1607 C C . LYS A 1 212 ? 3.729 -12.500 -6.850 1.00 83.00 212 LYS A C 1
ATOM 1609 O O . LYS A 1 212 ? 3.262 -12.873 -7.917 1.00 83.00 212 LYS A O 1
ATOM 1614 N N . THR A 1 213 ? 3.301 -12.973 -5.681 1.00 83.56 213 THR A N 1
ATOM 1615 C CA .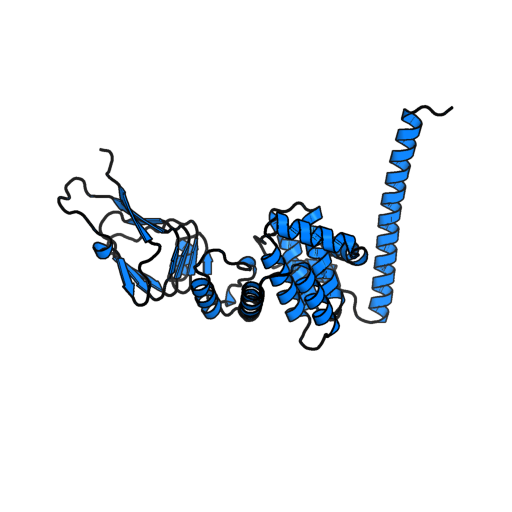 THR A 1 213 ? 2.201 -13.932 -5.517 1.00 83.56 213 THR A CA 1
ATOM 1616 C C . THR A 1 213 ? 0.824 -13.331 -5.773 1.00 83.56 213 THR A C 1
ATOM 1618 O O . THR A 1 213 ? -0.116 -14.096 -5.955 1.00 83.56 213 THR A O 1
ATOM 1621 N N . SER A 1 214 ? 0.698 -12.001 -5.837 1.00 85.06 214 SER A N 1
ATOM 1622 C CA . SER A 1 214 ? -0.591 -11.339 -6.061 1.00 85.06 214 SER A CA 1
ATOM 1623 C C . SER A 1 214 ? -1.204 -11.614 -7.435 1.00 85.06 214 SER A C 1
ATOM 1625 O O . SER A 1 214 ? -2.387 -11.361 -7.659 1.00 85.06 214 SER A O 1
ATOM 1627 N N . GLY A 1 215 ? -0.403 -12.117 -8.381 1.00 85.81 215 GLY A N 1
ATOM 1628 C CA . GLY A 1 215 ? -0.827 -12.308 -9.767 1.00 85.81 215 GLY A CA 1
ATOM 1629 C C . GLY A 1 215 ? -1.108 -10.994 -10.498 1.00 85.81 215 GLY A C 1
ATOM 1630 O O . GLY A 1 215 ? -1.698 -11.023 -11.578 1.00 85.81 215 GLY A O 1
ATOM 1631 N N . VAL A 1 216 ? -0.700 -9.867 -9.906 1.00 90.38 216 VAL A N 1
ATOM 1632 C CA . VAL A 1 216 ? -0.762 -8.529 -10.480 1.00 90.38 216 VAL A CA 1
ATOM 1633 C C . VAL A 1 216 ? 0.636 -7.931 -10.493 1.00 90.38 216 VAL A C 1
ATOM 1635 O O . VAL A 1 216 ? 1.370 -7.993 -9.507 1.00 90.38 216 VAL A O 1
ATOM 1638 N N . LEU A 1 217 ? 0.998 -7.332 -11.623 1.00 90.25 217 LEU A N 1
ATOM 1639 C CA . LEU A 1 217 ? 2.265 -6.631 -11.776 1.00 90.25 217 LEU A CA 1
ATOM 1640 C C . LEU A 1 217 ? 2.026 -5.124 -11.754 1.00 90.25 217 LEU A C 1
ATOM 1642 O O . LEU A 1 217 ? 1.325 -4.609 -12.615 1.00 90.25 217 LEU A O 1
ATOM 1646 N N . TYR A 1 218 ? 2.647 -4.421 -10.812 1.00 90.00 218 TYR A N 1
ATOM 1647 C CA . TYR A 1 218 ? 2.752 -2.963 -10.828 1.00 90.00 218 TYR A CA 1
ATOM 1648 C C . TYR A 1 218 ? 4.121 -2.559 -11.382 1.00 90.00 218 TYR A C 1
ATOM 1650 O O . TYR A 1 218 ? 5.144 -2.972 -10.829 1.00 90.00 218 TYR A O 1
ATOM 1658 N N . THR A 1 219 ? 4.165 -1.812 -12.487 1.00 90.19 219 THR A N 1
ATOM 1659 C CA . THR A 1 219 ? 5.433 -1.429 -13.123 1.00 90.19 219 THR A CA 1
ATOM 1660 C C . THR A 1 219 ? 5.315 -0.195 -14.019 1.00 90.19 219 THR A C 1
ATOM 1662 O O . THR A 1 219 ? 4.295 0.028 -14.665 1.00 90.19 219 THR A O 1
ATOM 1665 N N . ASP A 1 220 ? 6.404 0.560 -14.117 1.00 91.31 220 ASP A N 1
ATOM 1666 C CA . ASP A 1 220 ? 6.649 1.604 -15.119 1.00 91.31 220 ASP A CA 1
ATOM 1667 C C . ASP A 1 220 ? 7.448 1.090 -16.330 1.00 91.31 220 ASP A C 1
ATOM 1669 O O . ASP A 1 220 ? 7.753 1.848 -17.251 1.00 91.31 220 ASP A O 1
ATOM 1673 N N . ASN A 1 221 ? 7.804 -0.200 -16.352 1.00 93.69 221 ASN A N 1
ATOM 1674 C CA . ASN A 1 221 ? 8.630 -0.798 -17.390 1.00 93.69 221 ASN A CA 1
ATOM 1675 C C . ASN A 1 221 ? 7.775 -1.601 -18.392 1.00 93.69 221 ASN A C 1
ATOM 1677 O O . ASN A 1 221 ? 7.331 -2.713 -18.077 1.00 93.69 221 ASN A O 1
ATOM 1681 N N . PRO A 1 222 ? 7.625 -1.118 -19.642 1.00 90.44 222 PRO A N 1
ATOM 1682 C CA . PRO A 1 222 ? 6.893 -1.822 -20.692 1.00 90.44 222 PRO A CA 1
ATOM 1683 C C . PRO A 1 222 ? 7.404 -3.239 -20.970 1.00 90.44 222 PRO A C 1
ATOM 1685 O O . PRO A 1 222 ? 6.613 -4.130 -21.262 1.00 90.44 222 PRO A O 1
ATOM 1688 N N . GLN A 1 223 ? 8.713 -3.476 -20.854 1.00 91.94 223 GLN A N 1
ATOM 1689 C CA . GLN A 1 223 ? 9.314 -4.787 -21.122 1.00 91.94 223 GLN A CA 1
ATOM 1690 C C . GLN A 1 223 ? 8.938 -5.804 -20.042 1.00 91.94 223 GLN A C 1
ATOM 1692 O O . GLN A 1 223 ? 8.691 -6.971 -20.342 1.00 91.94 223 GLN A O 1
ATOM 1697 N N . ALA A 1 224 ? 8.856 -5.363 -18.783 1.00 91.00 224 ALA A N 1
ATOM 1698 C CA . ALA A 1 224 ? 8.407 -6.211 -17.684 1.00 91.00 224 ALA A CA 1
ATOM 1699 C C . ALA A 1 224 ? 6.929 -6.587 -17.856 1.00 91.00 224 ALA A C 1
ATOM 1701 O O . ALA A 1 224 ? 6.561 -7.748 -17.683 1.00 91.00 224 ALA A O 1
ATOM 1702 N N . ALA A 1 225 ? 6.097 -5.628 -18.269 1.00 90.69 225 ALA A N 1
ATOM 1703 C CA . ALA A 1 225 ? 4.694 -5.871 -18.582 1.00 90.69 225 ALA A CA 1
ATOM 1704 C C . ALA A 1 225 ? 4.504 -6.813 -19.781 1.00 90.69 225 ALA A C 1
ATOM 1706 O O . ALA A 1 225 ? 3.661 -7.708 -19.724 1.00 90.69 225 ALA A O 1
ATOM 1707 N N . GLN A 1 226 ? 5.329 -6.675 -20.822 1.00 90.19 226 GLN A N 1
ATOM 1708 C CA . GLN A 1 226 ? 5.338 -7.580 -21.971 1.00 90.19 226 GLN A CA 1
ATOM 1709 C C . GLN A 1 226 ? 5.743 -9.003 -21.572 1.00 90.19 226 GLN A C 1
ATOM 1711 O O . GLN A 1 226 ? 5.086 -9.960 -21.970 1.00 90.19 226 GLN A O 1
ATOM 1716 N N . ALA A 1 227 ? 6.771 -9.158 -20.732 1.00 89.44 227 ALA A N 1
ATOM 1717 C CA . ALA A 1 227 ? 7.156 -10.460 -20.183 1.00 89.44 227 ALA A CA 1
ATOM 1718 C C . ALA A 1 227 ? 6.056 -11.074 -19.292 1.00 89.44 227 ALA A C 1
ATOM 1720 O O . ALA A 1 227 ? 5.938 -12.294 -19.208 1.00 89.44 227 ALA A O 1
ATOM 1721 N N . HIS A 1 228 ? 5.227 -10.233 -18.666 1.00 88.88 228 HIS A N 1
ATOM 1722 C CA . HIS A 1 228 ? 4.020 -10.625 -17.928 1.00 88.88 228 HIS A CA 1
ATOM 1723 C C . HIS A 1 228 ? 2.790 -10.833 -18.839 1.00 88.88 228 HIS A C 1
ATOM 1725 O O . HIS A 1 228 ? 1.680 -11.062 -18.358 1.00 88.88 228 HIS A O 1
ATOM 1731 N N . GLY A 1 229 ? 2.967 -10.735 -20.160 1.00 89.00 229 GLY A N 1
ATOM 1732 C CA . GLY A 1 229 ? 1.930 -10.969 -21.160 1.00 89.00 229 GLY A CA 1
ATOM 1733 C C . GLY A 1 229 ? 0.814 -9.927 -21.181 1.00 89.00 229 GLY A C 1
ATOM 1734 O O . GLY A 1 229 ? -0.275 -10.253 -21.638 1.00 89.00 229 GLY A O 1
ATOM 1735 N N . PHE A 1 230 ? 1.047 -8.717 -20.651 1.00 90.44 230 PHE A N 1
ATOM 1736 C CA . PHE A 1 230 ? 0.042 -7.645 -20.577 1.00 90.44 230 PHE A CA 1
ATOM 1737 C C . PHE A 1 230 ? -1.305 -8.104 -19.999 1.00 90.44 230 PHE A C 1
ATOM 1739 O O . PHE A 1 230 ? -2.378 -7.683 -20.431 1.00 90.44 230 PHE A O 1
ATOM 1746 N N . ARG A 1 231 ? -1.233 -8.977 -18.991 1.00 91.25 231 ARG A N 1
ATOM 1747 C CA . ARG A 1 231 ? -2.389 -9.492 -18.271 1.00 91.25 231 ARG A CA 1
ATOM 1748 C C . ARG A 1 231 ? -2.296 -9.143 -16.798 1.00 91.25 231 ARG A C 1
ATOM 1750 O O . ARG A 1 231 ? -1.285 -9.461 -16.171 1.00 91.25 231 ARG A O 1
ATOM 1757 N N . ARG A 1 232 ? -3.346 -8.519 -16.251 1.00 90.88 232 ARG A N 1
ATOM 1758 C CA . ARG A 1 232 ? -3.407 -8.078 -14.843 1.00 90.88 232 ARG A CA 1
ATOM 1759 C C . ARG A 1 232 ? -2.216 -7.196 -14.465 1.00 90.88 232 ARG A C 1
ATOM 1761 O O . ARG A 1 232 ? -1.541 -7.415 -13.461 1.00 90.88 232 ARG A O 1
ATOM 1768 N N . VAL A 1 233 ? -1.925 -6.218 -15.315 1.00 91.00 233 VAL A N 1
ATOM 1769 C CA . VAL A 1 233 ? -0.805 -5.291 -15.121 1.00 91.00 233 VAL A CA 1
ATOM 1770 C C . VAL A 1 233 ? -1.337 -3.898 -14.824 1.00 91.00 233 VAL A C 1
ATOM 1772 O O . VAL A 1 233 ? -2.193 -3.390 -15.546 1.00 91.00 233 VAL A O 1
ATOM 1775 N N . ILE A 1 234 ? -0.791 -3.272 -13.792 1.00 91.00 234 ILE A N 1
ATOM 1776 C CA . ILE A 1 234 ? -0.893 -1.839 -13.571 1.00 91.00 234 ILE A CA 1
ATOM 1777 C C . ILE A 1 234 ? 0.362 -1.195 -14.153 1.00 91.00 234 ILE A C 1
ATOM 1779 O O . ILE A 1 234 ? 1.470 -1.388 -13.648 1.00 91.00 234 ILE A O 1
ATOM 1783 N N . LEU A 1 235 ? 0.166 -0.445 -15.228 1.00 91.56 235 LEU A N 1
ATOM 1784 C CA . LEU A 1 235 ? 1.181 0.352 -15.894 1.00 91.56 235 LEU A CA 1
ATOM 1785 C C . LEU A 1 235 ? 1.022 1.810 -15.485 1.00 91.56 235 LEU A C 1
ATOM 1787 O O . LEU A 1 235 ? -0.090 2.340 -15.512 1.00 91.56 235 LEU A O 1
ATOM 1791 N N . HIS A 1 236 ? 2.125 2.469 -15.155 1.00 91.00 236 HIS A N 1
ATOM 1792 C CA . HIS A 1 236 ? 2.118 3.896 -14.857 1.00 91.00 236 HIS A CA 1
ATOM 1793 C C . HIS A 1 236 ? 3.313 4.604 -15.500 1.00 91.00 236 HIS A C 1
ATOM 1795 O O . HIS A 1 236 ? 4.363 3.992 -15.682 1.00 91.00 236 HIS A O 1
ATOM 1801 N N . ASP A 1 237 ? 3.135 5.868 -15.893 1.00 91.38 237 ASP A N 1
ATOM 1802 C CA . ASP A 1 237 ? 4.204 6.779 -16.346 1.00 91.38 237 ASP A CA 1
ATOM 1803 C C . ASP A 1 237 ? 5.122 6.232 -17.459 1.00 91.38 237 ASP A C 1
ATOM 1805 O O . ASP A 1 237 ? 6.274 6.646 -17.609 1.00 91.38 237 ASP A O 1
ATOM 1809 N N . CYS A 1 238 ? 4.626 5.295 -18.269 1.00 92.69 238 CYS A N 1
ATOM 1810 C CA . CYS A 1 238 ? 5.437 4.581 -19.249 1.00 92.69 238 CYS A CA 1
ATOM 1811 C C . CYS A 1 238 ? 5.029 4.899 -20.692 1.00 92.69 238 CYS A C 1
ATOM 1813 O O . CYS A 1 238 ? 3.918 5.355 -20.971 1.00 92.69 238 CYS A O 1
ATOM 1815 N N . THR A 1 239 ? 5.941 4.645 -21.635 1.00 93.00 239 THR A N 1
ATOM 1816 C CA . THR A 1 239 ? 5.655 4.743 -23.073 1.00 93.00 239 THR A CA 1
ATOM 1817 C C . THR A 1 239 ? 5.640 3.359 -23.708 1.00 93.00 239 THR A C 1
ATOM 1819 O O . THR A 1 239 ? 6.678 2.707 -23.811 1.00 93.00 239 THR A O 1
ATOM 1822 N N . LEU A 1 240 ? 4.470 2.928 -24.169 1.00 92.19 240 LEU A N 1
ATOM 1823 C CA . LEU A 1 240 ? 4.277 1.703 -24.934 1.00 92.19 240 LEU A CA 1
ATOM 1824 C C . LEU A 1 240 ? 4.556 1.965 -26.414 1.00 92.19 240 LEU A C 1
ATOM 1826 O O . LEU A 1 240 ? 4.053 2.928 -26.993 1.00 92.19 240 LEU A O 1
ATOM 1830 N N . LYS A 1 241 ? 5.346 1.082 -27.024 1.00 90.62 241 LYS A N 1
ATOM 1831 C CA . LYS A 1 241 ? 5.685 1.104 -28.450 1.00 90.62 241 LYS A CA 1
ATOM 1832 C C . LYS A 1 241 ? 5.280 -0.237 -29.053 1.00 90.62 241 LYS A C 1
ATOM 1834 O O . LYS A 1 241 ? 6.119 -1.131 -29.096 1.00 90.62 241 LYS A O 1
ATOM 1839 N N . PRO A 1 242 ? 3.995 -0.422 -29.402 1.00 86.38 242 PRO A N 1
ATOM 1840 C CA . PRO A 1 242 ? 3.562 -1.640 -30.069 1.00 86.38 242 PRO A CA 1
ATOM 1841 C C . PRO A 1 242 ? 4.317 -1.819 -31.389 1.00 86.38 242 PRO A C 1
ATOM 1843 O O . PRO A 1 242 ? 4.556 -0.843 -32.109 1.00 86.38 242 PRO A O 1
ATOM 1846 N N . ASP A 1 243 ? 4.682 -3.064 -31.690 1.00 81.69 243 ASP A N 1
ATOM 1847 C CA . ASP A 1 243 ? 5.371 -3.409 -32.929 1.00 81.69 243 ASP A CA 1
ATOM 1848 C C . ASP A 1 243 ? 4.484 -3.126 -34.150 1.00 81.69 243 ASP A C 1
ATOM 1850 O O . ASP A 1 243 ? 3.256 -3.258 -34.116 1.00 81.69 243 ASP A O 1
ATOM 1854 N N . GLU A 1 244 ? 5.110 -2.713 -35.255 1.00 73.94 244 GLU A N 1
ATOM 1855 C CA . GLU A 1 244 ? 4.384 -2.460 -36.499 1.00 73.94 244 GLU A CA 1
ATOM 1856 C C . GLU A 1 244 ? 3.738 -3.764 -36.995 1.00 73.94 244 GLU A C 1
ATOM 1858 O O . GLU A 1 244 ? 4.430 -4.744 -37.272 1.00 73.94 244 GLU A O 1
ATOM 1863 N N . ASN A 1 245 ? 2.415 -3.736 -37.189 1.00 71.12 245 ASN A N 1
ATOM 1864 C CA . ASN A 1 245 ? 1.574 -4.857 -37.634 1.00 71.12 245 ASN A CA 1
ATOM 1865 C C . ASN A 1 245 ? 1.267 -5.951 -36.597 1.00 71.12 245 ASN A C 1
ATOM 1867 O O . ASN A 1 245 ? 0.595 -6.916 -36.966 1.00 71.12 245 ASN A O 1
ATOM 1871 N N . ASP A 1 246 ? 1.687 -5.804 -35.338 1.00 82.06 246 ASP A N 1
ATOM 1872 C CA . ASP A 1 246 ? 1.257 -6.707 -34.265 1.00 82.06 246 ASP A CA 1
ATOM 1873 C C . ASP A 1 246 ? 0.051 -6.142 -33.492 1.00 82.06 246 ASP A C 1
ATOM 1875 O O . ASP A 1 246 ? -0.218 -4.932 -33.485 1.00 82.06 246 ASP A O 1
ATOM 1879 N N . GLU A 1 247 ? -0.711 -7.037 -32.865 1.00 89.06 247 GLU A N 1
ATOM 1880 C CA . GLU A 1 247 ? -1.839 -6.681 -32.012 1.00 89.06 247 GLU A CA 1
ATOM 1881 C C . GLU A 1 247 ? -1.402 -6.608 -30.543 1.00 89.06 247 GLU A C 1
ATOM 1883 O O . GLU A 1 247 ? -1.131 -7.620 -29.900 1.00 89.06 247 GLU A O 1
ATOM 1888 N N . LEU A 1 248 ? -1.403 -5.401 -29.973 1.00 91.50 248 LEU A N 1
ATOM 1889 C CA . LEU A 1 248 ? -1.208 -5.198 -28.540 1.00 91.50 248 LEU A CA 1
ATOM 1890 C C . LEU A 1 248 ? -2.523 -5.463 -27.802 1.00 91.50 248 LEU A C 1
ATOM 1892 O O . LEU A 1 248 ? -3.452 -4.654 -27.857 1.00 91.50 248 LEU A O 1
ATOM 1896 N N . VAL A 1 249 ? -2.589 -6.579 -27.080 1.00 93.50 249 VAL A N 1
ATOM 1897 C CA . VAL A 1 249 ? -3.732 -6.933 -26.228 1.00 93.50 249 VAL A CA 1
ATOM 1898 C C . VAL A 1 249 ? -3.413 -6.597 -24.773 1.00 93.50 249 VAL A C 1
ATOM 1900 O O . VAL A 1 249 ? -2.440 -7.098 -24.219 1.00 93.50 249 VAL A O 1
ATOM 1903 N N . LEU A 1 250 ? -4.246 -5.759 -24.159 1.00 93.50 250 LEU A N 1
ATOM 1904 C CA . LEU A 1 250 ? -4.185 -5.387 -22.746 1.00 93.50 250 LEU A CA 1
ATOM 1905 C C . LEU A 1 250 ? -5.391 -6.016 -22.036 1.00 93.50 250 LEU A C 1
ATOM 1907 O O . LEU A 1 250 ? -6.523 -5.589 -22.267 1.00 93.50 250 LEU A O 1
ATOM 1911 N N . ASP A 1 251 ? -5.155 -7.043 -21.213 1.00 93.50 251 ASP A N 1
ATOM 1912 C CA . ASP A 1 251 ? -6.193 -7.816 -20.513 1.00 93.50 251 ASP A CA 1
ATOM 1913 C C . ASP A 1 251 ? -6.191 -7.538 -19.009 1.00 93.50 251 ASP A C 1
ATOM 1915 O O . ASP A 1 251 ? -5.218 -7.819 -18.306 1.00 93.50 251 ASP A O 1
ATOM 1919 N N . GLN A 1 252 ? -7.301 -7.005 -18.494 1.00 91.44 252 GLN A N 1
ATOM 1920 C CA . GLN A 1 252 ? -7.439 -6.607 -17.089 1.00 91.44 252 GLN A CA 1
ATOM 1921 C C . GLN A 1 252 ? -6.319 -5.649 -16.646 1.00 91.44 252 GLN A C 1
ATOM 1923 O O . GLN A 1 252 ? -5.789 -5.760 -15.542 1.00 91.44 252 GLN A O 1
ATOM 1928 N N . CYS A 1 253 ? -5.924 -4.720 -17.516 1.00 91.25 253 CYS A N 1
ATOM 1929 C CA . CYS A 1 253 ? -4.867 -3.759 -17.231 1.00 91.25 253 CYS A CA 1
ATOM 1930 C C . CYS A 1 253 ? -5.419 -2.444 -16.678 1.00 91.25 253 CYS A C 1
ATOM 1932 O O . CYS A 1 253 ? -6.505 -2.003 -17.051 1.00 91.25 253 CYS A O 1
ATOM 1934 N N . ILE A 1 254 ? -4.632 -1.777 -15.839 1.00 91.00 254 ILE A N 1
ATOM 1935 C CA . ILE A 1 254 ? -4.853 -0.382 -15.447 1.00 91.00 254 ILE A CA 1
ATOM 1936 C C . ILE A 1 254 ? -3.688 0.430 -16.003 1.00 91.00 254 ILE A C 1
ATOM 1938 O O . ILE A 1 254 ? -2.543 0.130 -15.684 1.00 91.00 254 ILE A O 1
ATOM 1942 N N . LEU A 1 255 ? -3.957 1.423 -16.850 1.00 91.25 255 LEU A N 1
ATOM 1943 C CA . LEU A 1 255 ? -2.928 2.334 -17.356 1.00 91.25 255 LEU A CA 1
ATOM 1944 C C . LEU A 1 255 ? -3.148 3.724 -16.760 1.00 91.25 255 LEU A C 1
ATOM 1946 O O . LEU A 1 255 ? -4.236 4.296 -16.886 1.00 91.25 255 LEU A O 1
ATOM 1950 N N . LEU A 1 256 ? -2.100 4.265 -16.147 1.00 90.31 256 LEU A N 1
ATOM 1951 C CA . LEU A 1 256 ? -2.086 5.569 -15.491 1.00 90.31 256 LEU A CA 1
ATOM 1952 C C . LEU A 1 256 ? -1.044 6.452 -16.170 1.00 90.31 256 LEU A C 1
ATOM 1954 O O . LEU A 1 256 ? 0.130 6.099 -16.220 1.00 90.31 256 LEU A O 1
ATOM 1958 N N . ASP A 1 257 ? -1.485 7.561 -16.758 1.00 91.31 257 ASP A N 1
ATOM 1959 C CA . ASP A 1 257 ? -0.620 8.566 -17.390 1.00 91.31 257 ASP A CA 1
ATOM 1960 C C . ASP A 1 257 ? 0.371 7.976 -18.415 1.00 91.31 257 ASP A C 1
ATOM 1962 O O . ASP A 1 257 ? 1.448 8.505 -18.684 1.00 91.31 257 ASP A O 1
ATOM 1966 N N . CYS A 1 258 ? -0.016 6.855 -19.029 1.00 92.50 258 CYS A N 1
ATOM 1967 C CA . CYS A 1 258 ? 0.798 6.154 -20.008 1.00 92.50 258 CYS A CA 1
ATOM 1968 C C . CYS A 1 258 ? 0.635 6.762 -21.399 1.00 92.50 258 CYS A C 1
ATOM 1970 O O . CYS A 1 258 ? -0.433 7.230 -21.809 1.00 92.50 258 CYS A O 1
ATOM 1972 N N . LYS A 1 259 ? 1.702 6.668 -22.177 1.00 93.31 259 LYS A N 1
ATOM 1973 C CA . LYS A 1 259 ? 1.741 7.086 -23.569 1.00 93.31 259 LYS A CA 1
ATOM 1974 C C . LYS A 1 259 ? 1.832 5.865 -24.474 1.00 93.31 259 LYS A C 1
ATOM 1976 O O . LYS A 1 259 ? 2.598 4.954 -24.194 1.00 93.31 259 LYS A O 1
ATOM 1981 N N . ILE A 1 260 ? 1.089 5.847 -25.572 1.00 92.19 260 ILE A N 1
ATOM 1982 C CA . ILE A 1 260 ? 1.170 4.788 -26.582 1.00 92.19 260 ILE A CA 1
ATOM 1983 C C . ILE A 1 260 ? 1.619 5.430 -27.892 1.00 92.19 260 ILE A C 1
ATOM 1985 O O . ILE A 1 260 ? 0.901 6.267 -28.431 1.00 92.19 260 ILE A O 1
ATOM 1989 N N . GLU A 1 261 ? 2.815 5.086 -28.375 1.00 90.62 261 GLU A N 1
ATOM 1990 C CA . GLU A 1 261 ? 3.392 5.609 -29.618 1.00 90.62 261 GLU A CA 1
ATOM 1991 C C . GLU A 1 261 ? 3.243 4.601 -30.757 1.00 90.62 261 GLU A C 1
ATOM 1993 O O . GLU A 1 261 ? 3.923 3.576 -30.778 1.00 90.62 261 GLU A O 1
ATOM 1998 N N . CYS A 1 262 ? 2.411 4.923 -31.746 1.00 85.88 262 CYS A N 1
ATOM 1999 C CA . CYS A 1 262 ? 2.257 4.121 -32.955 1.00 85.88 262 CYS A CA 1
ATOM 2000 C C . CYS A 1 262 ? 2.973 4.765 -34.151 1.00 85.88 262 CYS A C 1
ATOM 2002 O O . CYS A 1 262 ? 2.700 5.905 -34.534 1.00 85.88 262 CYS A O 1
ATOM 2004 N N . ALA A 1 263 ? 3.893 4.024 -34.772 1.00 74.75 263 ALA A N 1
ATOM 2005 C CA . ALA A 1 263 ? 4.667 4.518 -35.911 1.00 74.75 263 ALA A CA 1
ATOM 2006 C C . ALA A 1 263 ? 3.853 4.577 -37.219 1.00 74.75 263 ALA A C 1
ATOM 2008 O O . ALA A 1 263 ? 4.041 5.503 -38.010 1.00 74.75 263 ALA A O 1
ATOM 2009 N N . ARG A 1 264 ? 2.951 3.608 -37.446 1.00 73.69 264 ARG A N 1
ATOM 2010 C CA . ARG A 1 264 ? 2.063 3.526 -38.623 1.00 73.69 264 ARG A CA 1
ATOM 2011 C C . ARG A 1 264 ? 0.714 2.899 -38.261 1.00 73.69 264 ARG A C 1
ATOM 2013 O O . ARG A 1 264 ? -0.125 3.576 -37.683 1.00 73.69 264 ARG A O 1
ATOM 2020 N N . TYR A 1 265 ? 0.534 1.616 -38.582 1.00 73.50 265 TYR A N 1
ATOM 2021 C CA . TYR A 1 265 ? -0.632 0.807 -38.253 1.00 73.50 265 TYR A CA 1
ATOM 2022 C C . TYR A 1 265 ? -0.305 -0.054 -37.037 1.00 73.50 265 TYR A C 1
ATOM 2024 O O . TYR A 1 265 ? 0.607 -0.880 -37.077 1.00 73.50 265 TYR A O 1
ATOM 2032 N N . CYS A 1 266 ? -1.049 0.165 -35.962 1.00 78.88 266 CYS A N 1
ATOM 2033 C CA . CYS A 1 266 ? -1.005 -0.630 -34.746 1.00 78.88 266 CYS A CA 1
ATOM 2034 C C . CYS A 1 266 ? -2.440 -1.034 -34.414 1.00 78.88 266 CYS A C 1
ATOM 2036 O O . CYS A 1 266 ? -3.362 -0.234 -34.588 1.00 78.88 266 CYS A O 1
ATOM 2038 N N . LYS A 1 267 ? -2.638 -2.267 -33.952 1.00 87.38 267 LYS A N 1
ATOM 2039 C CA . LYS A 1 267 ? -3.938 -2.701 -33.448 1.00 87.38 267 LYS A CA 1
ATOM 2040 C C . LYS A 1 267 ? -3.826 -2.865 -31.946 1.00 87.38 267 LYS A C 1
ATOM 2042 O O . LYS A 1 267 ? -2.988 -3.617 -31.470 1.00 87.38 267 LYS A O 1
ATOM 2047 N N . ILE A 1 268 ? -4.644 -2.136 -31.205 1.00 91.31 268 ILE A N 1
ATOM 2048 C CA . ILE A 1 268 ? -4.645 -2.159 -29.748 1.00 91.31 268 ILE A CA 1
ATOM 2049 C C . ILE A 1 268 ? -6.022 -2.632 -29.298 1.00 91.31 268 ILE A C 1
ATOM 2051 O O . ILE A 1 268 ? -7.046 -2.066 -29.692 1.00 91.31 268 ILE A O 1
ATOM 2055 N N . ARG A 1 269 ? -6.060 -3.675 -28.474 1.00 92.81 269 ARG A N 1
ATOM 2056 C CA . ARG A 1 269 ? -7.292 -4.193 -27.880 1.00 92.81 269 ARG A CA 1
ATOM 2057 C C . ARG A 1 269 ? -7.228 -4.054 -26.367 1.00 92.81 269 ARG A C 1
ATOM 2059 O O . ARG A 1 269 ? -6.345 -4.617 -25.728 1.00 92.81 269 ARG A O 1
ATOM 2066 N N . PHE A 1 270 ? -8.190 -3.332 -25.804 1.00 92.81 270 PHE A N 1
ATOM 2067 C CA . PHE A 1 270 ? -8.392 -3.221 -24.364 1.00 92.81 270 PHE A CA 1
ATOM 2068 C C . PHE A 1 270 ? -9.511 -4.174 -23.940 1.00 92.81 270 PHE A C 1
ATOM 2070 O O . PHE A 1 270 ? -10.660 -3.977 -24.336 1.00 92.81 270 PHE A O 1
ATOM 2077 N N . LEU A 1 271 ? -9.172 -5.189 -23.145 1.00 92.62 271 LEU A N 1
ATOM 2078 C CA . LEU A 1 271 ? -10.094 -6.172 -22.575 1.00 92.62 271 LEU A CA 1
ATOM 2079 C C . LEU A 1 271 ? -10.240 -5.907 -21.077 1.00 92.62 271 LEU A C 1
ATOM 2081 O O . LEU A 1 271 ? -9.244 -5.949 -20.350 1.00 92.62 271 LEU A O 1
ATOM 2085 N N . SER A 1 272 ? -11.457 -5.616 -20.604 1.00 89.81 272 SER A N 1
ATOM 2086 C CA . SER A 1 272 ? -11.751 -5.375 -19.174 1.00 89.81 272 SER A CA 1
ATOM 2087 C C . SER A 1 272 ? -10.735 -4.460 -18.457 1.00 89.81 272 SER A C 1
ATOM 2089 O O . SER A 1 272 ? -10.417 -4.657 -17.278 1.00 89.81 272 SER A O 1
ATOM 2091 N N . SER A 1 273 ? -10.181 -3.487 -19.179 1.00 91.00 273 SER A N 1
ATOM 2092 C CA . SER A 1 273 ? -9.076 -2.638 -18.732 1.00 91.00 273 SER A CA 1
ATOM 2093 C C . SER A 1 273 ? -9.590 -1.270 -18.286 1.00 91.00 273 SER A C 1
ATOM 2095 O O . SER A 1 273 ? -10.770 -0.958 -18.422 1.00 91.00 273 SER A O 1
ATOM 2097 N N . ALA A 1 274 ? -8.731 -0.440 -17.708 1.00 90.31 274 ALA A N 1
ATOM 2098 C CA . ALA A 1 274 ? -9.093 0.902 -17.278 1.00 90.31 274 ALA A CA 1
ATOM 2099 C C . ALA A 1 274 ? -7.954 1.880 -17.572 1.00 90.31 274 ALA A C 1
ATOM 2101 O O . ALA A 1 274 ? -6.782 1.537 -17.441 1.00 90.31 274 ALA A O 1
ATOM 2102 N N . LEU A 1 275 ? -8.306 3.091 -18.003 1.00 89.38 275 LEU A N 1
ATOM 2103 C CA . LEU A 1 275 ? -7.356 4.097 -18.470 1.00 89.38 275 LEU A CA 1
ATOM 2104 C C . LEU A 1 275 ? -7.594 5.409 -17.727 1.00 89.38 275 LEU A C 1
ATOM 2106 O O . LEU A 1 275 ? -8.729 5.883 -17.640 1.00 89.38 275 LEU A O 1
ATOM 2110 N N . GLN A 1 276 ? -6.521 6.040 -17.261 1.00 89.50 276 GLN A N 1
ATOM 2111 C CA . GLN A 1 276 ? -6.548 7.406 -16.751 1.00 89.50 276 GLN A CA 1
ATOM 2112 C C . GLN A 1 276 ? -5.366 8.191 -17.306 1.00 89.50 276 GLN A C 1
ATOM 2114 O O . GLN A 1 276 ? -4.243 7.706 -17.308 1.00 89.50 276 GLN A O 1
ATOM 2119 N N . GLY A 1 277 ? -5.629 9.404 -17.803 1.00 87.81 277 GLY A N 1
ATOM 2120 C CA . GLY A 1 277 ? -4.577 10.327 -18.246 1.00 87.81 277 GLY A CA 1
ATOM 2121 C C . GLY A 1 277 ? -3.757 9.853 -19.451 1.00 87.81 277 GLY A C 1
ATOM 2122 O O . GLY A 1 277 ? -2.785 10.501 -19.824 1.00 87.81 277 GLY A O 1
ATOM 2123 N N . CYS A 1 278 ? -4.160 8.760 -20.097 1.00 91.06 278 CYS A N 1
ATOM 2124 C CA . CYS A 1 278 ? -3.382 8.136 -21.153 1.00 91.06 278 CYS A CA 1
ATOM 2125 C C . CYS A 1 278 ? -3.479 8.908 -22.471 1.00 91.06 278 CYS A C 1
ATOM 2127 O O . CYS A 1 278 ? -4.516 9.496 -22.798 1.00 91.06 278 CYS A O 1
ATOM 2129 N N . VAL A 1 279 ? -2.413 8.860 -23.268 1.00 92.12 279 VAL A N 1
ATOM 2130 C CA . VAL A 1 279 ? -2.351 9.516 -24.581 1.00 92.12 279 VAL A CA 1
ATOM 2131 C C . VAL A 1 279 ? -1.906 8.527 -25.650 1.00 92.12 279 VAL A C 1
ATOM 2133 O O . VAL A 1 279 ? -0.849 7.914 -25.539 1.00 92.12 279 VAL A O 1
ATOM 2136 N N . LEU A 1 280 ? -2.691 8.421 -26.718 1.00 90.19 280 LEU A N 1
ATOM 2137 C CA . LEU A 1 280 ? -2.314 7.762 -27.960 1.00 90.19 280 LEU A CA 1
ATOM 2138 C C . LEU A 1 280 ? -1.696 8.798 -28.906 1.00 90.19 280 LEU A C 1
ATOM 2140 O O . LEU A 1 280 ? -2.375 9.734 -29.343 1.00 90.19 280 LEU A O 1
ATOM 2144 N N . GLU A 1 281 ? -0.413 8.625 -29.211 1.00 89.88 281 GLU A N 1
ATOM 2145 C CA . GLU A 1 281 ? 0.330 9.416 -30.185 1.00 89.88 281 GLU A CA 1
ATOM 2146 C C . GLU A 1 281 ? 0.666 8.574 -31.411 1.00 89.88 281 GLU A C 1
ATOM 2148 O O . GLU A 1 281 ? 1.159 7.454 -31.302 1.00 89.88 281 GLU A O 1
ATOM 2153 N N . PHE A 1 282 ? 0.453 9.132 -32.595 1.00 83.56 282 PHE A N 1
ATOM 2154 C CA . PHE A 1 282 ? 0.830 8.464 -33.834 1.00 83.56 282 PHE A CA 1
ATOM 2155 C C . PHE A 1 282 ? 1.458 9.448 -34.815 1.00 83.56 282 PHE A C 1
ATOM 2157 O O . PHE A 1 282 ? 1.150 10.647 -34.831 1.00 83.56 282 PHE A O 1
ATOM 2164 N N . GLN A 1 283 ? 2.382 8.928 -35.622 1.00 76.94 283 GLN A N 1
ATOM 2165 C CA . GLN A 1 283 ? 3.045 9.697 -36.668 1.00 76.94 283 GLN A CA 1
ATOM 2166 C C . GLN A 1 283 ? 2.270 9.565 -37.972 1.00 76.94 283 GLN A C 1
ATOM 2168 O O . GLN A 1 283 ? 2.105 8.471 -38.511 1.00 76.94 283 GLN A O 1
ATOM 2173 N N . LYS A 1 284 ? 1.822 10.696 -38.520 1.00 70.38 284 LYS A N 1
ATOM 2174 C CA . LYS A 1 284 ? 1.178 10.693 -39.831 1.00 70.38 284 LYS A CA 1
ATOM 2175 C C . LYS A 1 284 ? 2.233 10.541 -40.943 1.00 70.38 284 LYS A C 1
ATOM 2177 O O . LYS A 1 284 ? 3.210 11.297 -40.951 1.00 70.38 284 LYS A O 1
ATOM 2182 N N . PRO A 1 285 ? 2.048 9.616 -41.907 1.00 67.75 285 PRO A N 1
ATOM 2183 C CA . PRO A 1 285 ? 2.853 9.592 -43.125 1.00 67.75 285 PRO A CA 1
ATOM 2184 C C . PRO A 1 285 ? 2.690 10.908 -43.895 1.00 67.75 285 PRO A C 1
ATOM 2186 O O . PRO A 1 285 ? 1.567 11.396 -44.019 1.00 67.75 285 PRO A O 1
ATOM 2189 N N . ALA A 1 286 ? 3.782 11.460 -44.433 1.00 64.69 286 ALA A N 1
ATOM 2190 C CA . ALA A 1 286 ? 3.772 12.745 -45.147 1.00 64.69 286 ALA A CA 1
ATOM 2191 C C . ALA A 1 286 ? 2.750 12.789 -46.302 1.00 64.69 286 ALA A C 1
ATOM 2193 O O . ALA A 1 286 ? 2.148 13.830 -46.547 1.00 64.69 286 ALA A O 1
ATOM 2194 N N . ASP A 1 287 ? 2.489 11.635 -46.921 1.00 67.12 287 ASP A N 1
ATOM 2195 C CA . ASP A 1 287 ? 1.636 11.497 -48.106 1.00 67.12 287 ASP A CA 1
ATOM 2196 C C . ASP A 1 287 ? 0.204 11.022 -47.783 1.00 67.12 287 ASP A C 1
ATOM 2198 O O . ASP A 1 287 ? -0.581 10.712 -48.678 1.00 67.12 287 ASP A O 1
ATOM 2202 N N . SER A 1 288 ? -0.162 10.926 -46.498 1.00 66.06 288 SER A N 1
ATOM 2203 C CA . SER A 1 288 ? -1.486 10.443 -46.093 1.00 66.06 288 SER A CA 1
ATOM 2204 C C . SER A 1 288 ? -2.567 11.518 -46.276 1.00 66.06 288 SER A C 1
ATOM 2206 O O . SER A 1 288 ? -2.607 12.527 -45.566 1.00 66.06 288 SER A O 1
ATOM 2208 N N . VAL A 1 289 ? -3.502 11.267 -47.197 1.00 68.06 289 VAL A N 1
ATOM 2209 C CA . VAL A 1 289 ? -4.718 12.081 -47.395 1.00 68.06 289 VAL A CA 1
ATOM 2210 C C . VAL A 1 289 ? -5.785 11.767 -46.331 1.00 68.06 289 VAL A C 1
ATOM 2212 O O . VAL A 1 289 ? -6.668 12.582 -46.075 1.00 68.06 289 VAL A O 1
ATOM 2215 N N . TYR A 1 290 ? -5.680 10.616 -45.659 1.00 69.88 290 TYR A N 1
ATOM 2216 C CA . TYR A 1 290 ? -6.638 10.158 -44.653 1.00 69.88 290 TYR A CA 1
ATOM 2217 C C . TYR A 1 290 ? -6.393 10.818 -43.284 1.00 69.88 290 TYR A C 1
ATOM 2219 O O . TYR A 1 290 ? -5.253 11.087 -42.882 1.00 69.88 290 TYR A O 1
ATOM 2227 N N . SER A 1 291 ? -7.473 11.099 -42.557 1.00 71.00 291 SER A N 1
ATOM 2228 C CA . SER A 1 291 ? -7.434 11.481 -41.143 1.00 71.00 291 SER A CA 1
ATOM 2229 C C . SER A 1 291 ? -7.765 10.254 -40.306 1.00 71.00 291 SER A C 1
ATOM 2231 O O . SER A 1 291 ? -8.890 9.767 -40.381 1.00 71.00 291 SER A O 1
ATOM 2233 N N . TYR A 1 292 ? -6.808 9.763 -39.522 1.00 75.81 292 TYR A N 1
ATOM 2234 C CA . TYR A 1 292 ? -7.066 8.635 -38.631 1.00 75.81 292 TYR A CA 1
ATOM 2235 C C . TYR A 1 292 ? -7.869 9.072 -37.405 1.00 75.81 292 TYR A C 1
ATOM 2237 O O . TYR A 1 292 ? -7.596 10.127 -36.838 1.00 75.81 292 TYR A O 1
ATOM 2245 N N . GLY A 1 293 ? -8.825 8.264 -36.971 1.00 78.06 293 GLY A N 1
ATOM 2246 C CA . GLY A 1 293 ? -9.533 8.395 -35.704 1.00 78.06 293 GLY A CA 1
ATOM 2247 C C . GLY A 1 293 ? -9.020 7.417 -34.647 1.00 78.06 293 GLY A C 1
ATOM 2248 O O . GLY A 1 293 ? -8.175 6.565 -34.904 1.00 78.06 293 GLY A O 1
ATOM 2249 N N . LEU A 1 294 ? -9.565 7.521 -33.433 1.00 81.12 294 LEU A N 1
ATOM 2250 C CA . LEU A 1 294 ? -9.271 6.582 -32.342 1.00 81.12 294 LEU A CA 1
ATOM 2251 C C . LEU A 1 294 ? -9.693 5.141 -32.695 1.00 81.12 294 LEU A C 1
ATOM 2253 O O . LEU A 1 294 ? -8.999 4.187 -32.350 1.00 81.12 294 LEU A O 1
ATOM 2257 N N . ASP A 1 295 ? -10.816 4.997 -33.402 1.00 85.12 295 ASP A N 1
ATOM 2258 C CA . ASP A 1 295 ? -11.389 3.705 -33.800 1.00 85.12 295 ASP A CA 1
ATOM 2259 C C . ASP A 1 295 ? -10.531 2.947 -34.828 1.00 85.12 295 ASP A C 1
ATOM 2261 O O . ASP A 1 295 ? -10.662 1.731 -34.945 1.00 85.12 295 ASP A O 1
ATOM 2265 N N . ASP A 1 296 ? -9.623 3.634 -35.532 1.00 83.31 296 ASP A N 1
ATOM 2266 C CA . ASP A 1 296 ? -8.717 2.999 -36.500 1.00 83.31 296 ASP A CA 1
ATOM 2267 C C . ASP A 1 296 ? -7.594 2.196 -35.819 1.00 83.31 296 ASP A C 1
ATOM 2269 O O . ASP A 1 296 ? -6.970 1.345 -36.451 1.00 83.31 296 ASP A O 1
ATOM 2273 N N . PHE A 1 297 ? -7.336 2.455 -34.531 1.00 83.38 297 PHE A N 1
ATOM 2274 C CA . PHE A 1 297 ? -6.225 1.856 -33.782 1.00 83.38 297 PHE A CA 1
ATOM 2275 C C . PHE A 1 297 ? -6.670 1.079 -32.548 1.00 83.38 297 PHE A C 1
ATOM 2277 O O . PHE A 1 297 ? -5.976 0.154 -32.128 1.00 83.38 297 PHE A O 1
ATOM 2284 N N . CYS A 1 298 ? -7.795 1.455 -31.933 1.00 87.38 298 CYS A N 1
ATOM 2285 C CA . CYS A 1 298 ? -8.205 0.920 -30.640 1.00 87.38 298 CYS A CA 1
ATOM 2286 C C . CYS A 1 298 ? -9.572 0.241 -30.693 1.00 87.38 298 CYS A C 1
ATOM 2288 O O . CYS A 1 298 ? -10.567 0.816 -31.129 1.00 87.38 298 CYS A O 1
ATOM 2290 N N . THR A 1 299 ? -9.633 -0.961 -30.126 1.00 88.81 299 THR A N 1
ATOM 2291 C CA . THR A 1 299 ? -10.871 -1.687 -29.835 1.00 88.81 299 THR A CA 1
ATOM 2292 C C . THR A 1 299 ? -11.028 -1.835 -28.325 1.00 88.81 299 THR A C 1
ATOM 2294 O O . THR A 1 299 ? -10.053 -2.055 -27.607 1.00 88.81 299 THR A O 1
ATOM 2297 N N . PHE A 1 300 ? -12.254 -1.669 -27.835 1.00 89.00 300 PHE A N 1
ATOM 2298 C CA . PHE A 1 300 ? -12.582 -1.733 -26.413 1.00 89.00 300 PHE A CA 1
ATOM 2299 C C . PHE A 1 300 ? -13.627 -2.826 -26.213 1.00 89.00 300 PHE A C 1
ATOM 2301 O O . PHE A 1 300 ? -14.757 -2.677 -26.676 1.00 89.00 300 PHE A O 1
ATOM 2308 N N . GLU A 1 301 ? -13.252 -3.904 -25.534 1.00 88.50 301 GLU A N 1
ATOM 2309 C CA . GLU A 1 301 ? -14.153 -4.984 -25.130 1.00 88.50 301 GLU A CA 1
ATOM 2310 C C . GLU A 1 301 ? -14.313 -4.917 -23.613 1.00 88.50 301 GLU A C 1
ATOM 2312 O O . GLU A 1 301 ? -13.329 -4.851 -22.865 1.00 88.50 301 GLU A O 1
ATOM 2317 N N . ASP A 1 302 ? -15.566 -4.818 -23.165 1.00 81.25 302 ASP A N 1
ATOM 2318 C CA . ASP A 1 302 ? -15.947 -4.667 -21.754 1.00 81.25 302 ASP A CA 1
ATOM 2319 C C . ASP A 1 302 ? -15.224 -3.519 -21.016 1.00 81.25 302 ASP A C 1
ATOM 2321 O O . ASP A 1 302 ? -15.177 -3.458 -19.789 1.00 81.25 302 ASP A O 1
ATOM 2325 N N . THR A 1 303 ? -14.661 -2.577 -21.779 1.00 80.31 303 THR A N 1
ATOM 2326 C CA . THR A 1 303 ? -13.825 -1.481 -21.291 1.00 80.31 303 THR A CA 1
ATOM 2327 C C . THR A 1 303 ? -14.481 -0.137 -21.613 1.00 80.31 303 THR A C 1
ATOM 2329 O O . THR A 1 303 ? -14.808 0.127 -22.775 1.00 80.31 303 THR A O 1
ATOM 2332 N N . PRO A 1 304 ? -14.640 0.774 -20.638 1.00 71.44 304 PRO A N 1
ATOM 2333 C CA . PRO A 1 304 ? -15.077 2.135 -20.921 1.00 71.44 304 PRO A CA 1
ATOM 2334 C C . PRO A 1 304 ? -14.032 2.884 -21.764 1.00 71.44 304 PRO A C 1
ATOM 2336 O O . PRO A 1 304 ? -12.868 2.956 -21.388 1.00 71.44 304 PRO A O 1
ATOM 2339 N N . ARG A 1 305 ? -14.449 3.561 -22.843 1.00 72.75 305 ARG A N 1
ATOM 2340 C CA . ARG A 1 305 ? -13.564 4.396 -23.696 1.00 72.75 305 ARG A CA 1
ATOM 2341 C C . ARG A 1 305 ? -12.972 5.641 -23.006 1.00 72.75 305 ARG A C 1
ATOM 2343 O O . ARG A 1 305 ? -12.304 6.452 -23.642 1.00 72.75 305 ARG A O 1
ATOM 2350 N N . LYS A 1 306 ? -13.280 5.868 -21.729 1.00 77.50 306 LYS A N 1
ATOM 2351 C CA . LYS A 1 306 ? -12.899 7.089 -21.009 1.00 77.50 306 LYS A CA 1
ATOM 2352 C C . LYS A 1 306 ? -11.419 7.034 -20.624 1.00 77.50 306 LYS A C 1
ATOM 2354 O O . LYS A 1 306 ? -10.912 5.979 -20.277 1.00 77.50 306 LYS A O 1
ATOM 2359 N N . GLY A 1 307 ? -10.752 8.188 -20.656 1.00 80.00 307 GLY A N 1
ATOM 2360 C CA . GLY A 1 307 ? -9.384 8.343 -20.146 1.00 80.00 307 GLY A CA 1
ATOM 2361 C C . GLY A 1 307 ? -8.266 8.254 -21.187 1.00 80.00 307 GLY A C 1
ATOM 2362 O O . GLY A 1 307 ? -7.160 8.684 -20.874 1.00 80.00 307 GLY A O 1
ATOM 2363 N N . LEU A 1 308 ? -8.547 7.798 -22.416 1.00 87.44 308 LEU A N 1
ATOM 2364 C CA . LEU A 1 308 ? -7.599 7.850 -23.535 1.00 87.44 308 LEU A CA 1
ATOM 2365 C C . LEU A 1 308 ? -7.798 9.127 -24.356 1.00 87.44 308 LEU A C 1
ATOM 2367 O O . LEU A 1 308 ? -8.890 9.398 -24.857 1.00 87.44 308 LEU A O 1
ATOM 2371 N N . LYS A 1 309 ? -6.734 9.912 -24.508 1.00 88.38 309 LYS A N 1
ATOM 2372 C CA . LYS A 1 309 ? -6.692 11.083 -25.388 1.00 88.38 309 LYS A CA 1
ATOM 2373 C C . LYS A 1 309 ? -5.957 10.742 -26.675 1.00 88.38 309 LYS A C 1
ATOM 2375 O O . LYS A 1 309 ? -5.050 9.921 -26.684 1.00 88.38 309 LYS A O 1
ATOM 2380 N N . TYR A 1 310 ? -6.332 11.418 -27.748 1.00 87.38 310 TYR A N 1
ATOM 2381 C CA . TYR A 1 310 ? -5.741 11.255 -29.070 1.00 87.38 310 TYR A CA 1
ATOM 2382 C C . TYR A 1 310 ? -4.891 12.480 -29.414 1.00 87.38 310 TYR A C 1
ATOM 2384 O O . TYR A 1 310 ? -5.327 13.616 -29.198 1.00 87.38 310 TYR A O 1
ATOM 2392 N N . LYS A 1 311 ? -3.691 12.260 -29.962 1.00 85.44 311 LYS A N 1
ATOM 2393 C CA . LYS A 1 311 ? -2.808 13.329 -30.431 1.00 85.44 311 LYS A CA 1
ATOM 2394 C C . LYS A 1 311 ? -2.060 12.923 -31.699 1.00 85.44 311 LYS A C 1
ATOM 2396 O O . LYS A 1 311 ? -1.290 11.969 -31.721 1.00 85.44 311 LYS A O 1
ATOM 2401 N N . GLU A 1 312 ? -2.242 13.716 -32.745 1.00 81.12 312 GLU A N 1
ATOM 2402 C CA . GLU A 1 312 ? -1.524 13.567 -34.009 1.00 81.12 312 GLU A CA 1
ATOM 2403 C C . GLU A 1 312 ? -0.179 14.305 -33.958 1.00 81.12 312 GLU A C 1
ATOM 2405 O O . GLU A 1 312 ? -0.129 15.498 -33.636 1.00 81.12 312 GLU A O 1
ATOM 2410 N N . ILE A 1 313 ? 0.917 13.625 -34.314 1.00 79.56 313 ILE A N 1
ATOM 2411 C CA . ILE A 1 313 ? 2.220 14.270 -34.512 1.00 79.56 313 ILE A CA 1
ATOM 2412 C C . ILE A 1 313 ? 2.483 14.421 -36.009 1.00 79.56 313 ILE A C 1
ATOM 2414 O O . ILE A 1 313 ? 2.687 13.445 -36.734 1.00 79.56 313 ILE A O 1
ATOM 2418 N N . LYS A 1 314 ? 2.562 15.674 -36.464 1.00 66.56 314 LYS A N 1
ATOM 2419 C CA . LYS A 1 314 ? 3.092 16.004 -37.791 1.00 66.56 314 LYS A CA 1
ATOM 2420 C C . LYS A 1 314 ? 4.612 15.868 -37.756 1.00 66.56 314 LYS A C 1
ATOM 2422 O O . LYS A 1 314 ? 5.259 16.519 -36.933 1.00 66.56 314 LYS A O 1
ATOM 2427 N N . ARG A 1 315 ? 5.197 15.064 -38.652 1.00 59.38 315 ARG A N 1
ATOM 2428 C CA . ARG A 1 315 ? 6.649 15.115 -38.881 1.00 59.38 315 ARG A CA 1
ATOM 2429 C C . ARG A 1 315 ? 7.015 16.549 -39.271 1.00 59.38 315 ARG A C 1
ATOM 2431 O O . ARG A 1 315 ? 6.481 17.072 -40.246 1.00 59.38 315 ARG A O 1
ATOM 2438 N N . LYS A 1 316 ? 7.902 17.192 -38.504 1.00 52.00 316 LYS A N 1
ATOM 2439 C CA . LYS A 1 316 ? 8.647 18.343 -39.025 1.00 52.00 316 LYS A CA 1
ATOM 2440 C C . LYS A 1 316 ? 9.556 17.784 -40.120 1.00 52.00 316 LYS A C 1
ATOM 2442 O O . LYS A 1 316 ? 10.317 16.860 -39.834 1.00 52.00 316 LYS A O 1
ATOM 2447 N N . GLY A 1 317 ? 9.349 18.255 -41.349 1.00 46.00 317 GLY A N 1
ATOM 2448 C CA . GLY A 1 317 ? 10.231 17.972 -42.481 1.00 46.00 317 GLY A CA 1
ATOM 2449 C C . GLY A 1 317 ? 11.639 18.489 -42.239 1.00 46.00 317 GLY A C 1
ATOM 2450 O O . GLY A 1 317 ? 11.785 19.417 -41.409 1.00 46.00 317 GLY A O 1
#